Protein AF-A0A2V7U1Y0-F1 (afdb_monomer)

Sequence (281 aa):
YPVVGADKARRLLALAERLRRLAVGVDSVEGASTLASAFRAAGRTLDVVLKIDVGLHRVGVLPERAAEIARRLADLPGLRLRGIFTHAGQGYGEETPDGVAKVARHEGRTMTAVADELRRAGLAVEEVSVGSTPTAREAMAQPGVTECRPGNYVYHDGSQVALGTCTAADCALTVLATVVSVPAADRAVVDAGSKTLSSDPLRPRAEGFGQMPGRRSRIQRLSEEHGVVVVEAGESFRVGERVRIIPNHACVVSNLHDRVIGVRGDSVETELVVAARGRVL

Nearest PDB structures (foldseek):
  7dib-assembly1_B  TM=8.893E-01  e=6.705E-23  Candidatus Filomicrobium marinum
  3wqc-assembly1_A  TM=9.104E-01  e=2.450E-22  Delftia sp. HT23
  3wqg-assembly1_A  TM=9.113E-01  e=1.219E-21  Delftia sp. HT23
  4pb3-assembly1_B  TM=9.131E-01  e=1.660E-21  Delftia sp. HT23
  7dib-assembly1_A  TM=9.047E-01  e=2.259E-21  Candidatus Filomicrobium marinum

pLDDT: mean 96.33, std 3.1, range [66.25, 98.88]

Structure (mmCIF, N/CA/C/O backbone):
data_AF-A0A2V7U1Y0-F1
#
_entry.id   AF-A0A2V7U1Y0-F1
#
loop_
_atom_site.group_PDB
_atom_site.id
_atom_site.type_symbol
_atom_site.label_atom_id
_atom_site.label_alt_id
_atom_site.label_comp_id
_atom_site.label_asym_id
_atom_site.label_entity_id
_atom_site.label_seq_id
_atom_site.pdbx_PDB_ins_code
_atom_site.Cartn_x
_atom_site.Cartn_y
_atom_site.Cartn_z
_atom_site.occupancy
_atom_site.B_iso_or_equiv
_atom_site.auth_seq_id
_atom_site.auth_comp_id
_atom_site.auth_asym_id
_atom_site.auth_atom_id
_atom_site.pdbx_PDB_model_num
ATOM 1 N N . TYR A 1 1 ? -9.641 0.616 6.784 1.00 86.12 1 TYR A N 1
ATOM 2 C CA . TYR A 1 1 ? -10.402 1.466 5.848 1.00 86.12 1 TYR A CA 1
ATOM 3 C C . TYR A 1 1 ? -11.760 1.740 6.484 1.00 86.12 1 TYR A C 1
ATOM 5 O O . TYR A 1 1 ? -12.313 0.761 6.979 1.00 86.12 1 TYR A O 1
ATOM 13 N N . PRO A 1 2 ? -12.252 2.993 6.542 1.00 89.88 2 PRO A N 1
ATOM 14 C CA . PRO A 1 2 ? -13.589 3.311 7.052 1.00 89.88 2 PRO A CA 1
ATOM 15 C C . PRO A 1 2 ? -14.680 2.721 6.162 1.00 89.88 2 PRO A C 1
ATOM 17 O O . PRO A 1 2 ? -14.778 3.063 4.987 1.00 89.88 2 PRO A O 1
ATOM 20 N N . VAL A 1 3 ? -15.487 1.808 6.702 1.00 91.81 3 VAL A N 1
ATOM 21 C CA . VAL A 1 3 ? -16.605 1.209 5.961 1.00 91.81 3 VAL A CA 1
ATOM 22 C C . VAL A 1 3 ? -17.890 1.950 6.307 1.00 91.81 3 VAL A C 1
ATOM 24 O O . VAL A 1 3 ? -18.314 1.946 7.457 1.00 91.81 3 VAL A O 1
ATOM 27 N N . VAL A 1 4 ? -18.511 2.560 5.298 1.00 91.00 4 VAL A N 1
ATOM 28 C CA . VAL A 1 4 ? -19.737 3.357 5.434 1.00 91.00 4 VAL A CA 1
ATOM 29 C C . VAL A 1 4 ? -20.789 2.831 4.458 1.00 91.00 4 VAL A C 1
ATOM 31 O O . VAL A 1 4 ? -20.456 2.491 3.322 1.00 91.00 4 VAL A O 1
ATOM 34 N N . GLY A 1 5 ? -22.047 2.762 4.902 1.00 90.50 5 GLY A N 1
ATOM 35 C CA . GLY A 1 5 ? -23.188 2.315 4.094 1.00 90.50 5 GLY A CA 1
ATOM 36 C C . GLY A 1 5 ? -23.808 0.999 4.572 1.00 90.50 5 GLY A C 1
ATOM 37 O O . GLY A 1 5 ? -23.116 0.073 5.005 1.00 90.50 5 GLY A O 1
ATOM 38 N N . ALA A 1 6 ? -25.140 0.916 4.512 1.00 90.88 6 ALA A N 1
ATOM 39 C CA . ALA A 1 6 ? -25.911 -0.227 5.009 1.00 90.88 6 ALA A CA 1
ATOM 40 C C . ALA A 1 6 ? -25.693 -1.505 4.178 1.00 90.88 6 ALA A C 1
ATOM 42 O O . ALA A 1 6 ? -25.692 -2.619 4.698 1.00 90.88 6 ALA A O 1
ATOM 43 N N . ASP A 1 7 ? -25.480 -1.357 2.875 1.00 93.25 7 ASP A N 1
ATOM 44 C CA . ASP A 1 7 ? -25.082 -2.415 1.951 1.00 93.25 7 ASP A CA 1
ATOM 45 C C . ASP A 1 7 ? -23.725 -3.027 2.334 1.00 93.25 7 ASP A C 1
ATOM 47 O O . ASP A 1 7 ? -23.612 -4.253 2.443 1.00 93.25 7 ASP A O 1
ATOM 51 N N . LYS A 1 8 ? -22.721 -2.194 2.636 1.00 94.25 8 LYS A N 1
ATOM 52 C CA . LYS A 1 8 ? -21.408 -2.669 3.097 1.00 94.25 8 LYS A CA 1
ATOM 53 C C . LYS A 1 8 ? -21.489 -3.286 4.495 1.00 94.25 8 LYS A C 1
ATOM 55 O O . LYS A 1 8 ? -20.860 -4.315 4.733 1.00 94.25 8 LYS A O 1
ATOM 60 N N . ALA A 1 9 ? -22.316 -2.734 5.386 1.00 94.00 9 ALA A N 1
ATOM 61 C CA . ALA A 1 9 ? -22.568 -3.302 6.711 1.00 94.00 9 ALA A CA 1
ATOM 62 C C . ALA A 1 9 ? -23.169 -4.719 6.633 1.00 94.00 9 ALA A C 1
ATOM 64 O O . ALA A 1 9 ? -22.675 -5.627 7.299 1.00 94.00 9 ALA A O 1
ATOM 65 N N . ARG A 1 10 ? -24.165 -4.948 5.759 1.00 93.81 10 ARG A N 1
ATOM 66 C CA . ARG A 1 10 ? -24.731 -6.291 5.519 1.00 93.81 10 ARG A CA 1
ATOM 67 C C . ARG A 1 10 ? -23.684 -7.275 4.998 1.00 93.81 10 ARG A C 1
ATOM 69 O O . ARG A 1 10 ? -23.631 -8.413 5.455 1.00 93.81 10 ARG A O 1
ATOM 76 N N . ARG A 1 11 ? -22.824 -6.838 4.072 1.00 95.00 11 ARG A N 1
ATOM 77 C CA . ARG A 1 11 ? -21.722 -7.669 3.555 1.00 95.00 11 ARG A CA 1
ATOM 78 C C . ARG A 1 11 ? -20.703 -8.013 4.643 1.00 95.00 11 ARG A C 1
ATOM 80 O O . ARG A 1 11 ? -20.261 -9.157 4.707 1.00 95.00 11 ARG A O 1
ATOM 87 N N . LEU A 1 12 ? -20.347 -7.054 5.501 1.00 95.25 12 LEU A N 1
ATOM 88 C CA . LEU A 1 12 ? -19.457 -7.294 6.640 1.00 95.25 12 LEU A CA 1
ATOM 89 C C . LEU A 1 12 ? -20.069 -8.258 7.654 1.00 95.25 12 LEU A C 1
ATOM 91 O O . LEU A 1 12 ? -19.349 -9.107 8.167 1.00 95.25 12 LEU A O 1
ATOM 95 N N . LEU A 1 13 ? -21.373 -8.163 7.921 1.00 95.25 13 LEU A N 1
ATOM 96 C CA . LEU A 1 13 ? -22.061 -9.085 8.821 1.00 95.25 13 LEU A CA 1
ATOM 97 C C . LEU A 1 13 ? -22.000 -10.527 8.293 1.00 95.25 13 LEU A C 1
ATOM 99 O O . LEU A 1 13 ? -21.550 -11.417 9.014 1.00 95.25 13 LEU A O 1
ATOM 103 N N . ALA A 1 14 ? -22.338 -10.731 7.015 1.00 95.75 14 ALA A N 1
ATOM 104 C CA . ALA A 1 14 ? -22.237 -12.037 6.359 1.00 95.75 14 ALA A CA 1
ATOM 105 C C . ALA A 1 14 ? -20.793 -12.575 6.343 1.00 95.75 14 ALA A C 1
ATOM 107 O O . ALA A 1 14 ? -20.555 -13.773 6.490 1.00 95.75 14 ALA A O 1
ATOM 108 N N . LEU A 1 15 ? -19.794 -11.695 6.195 1.00 95.81 15 LEU A N 1
ATOM 109 C CA . LEU A 1 15 ? -18.389 -12.086 6.307 1.00 95.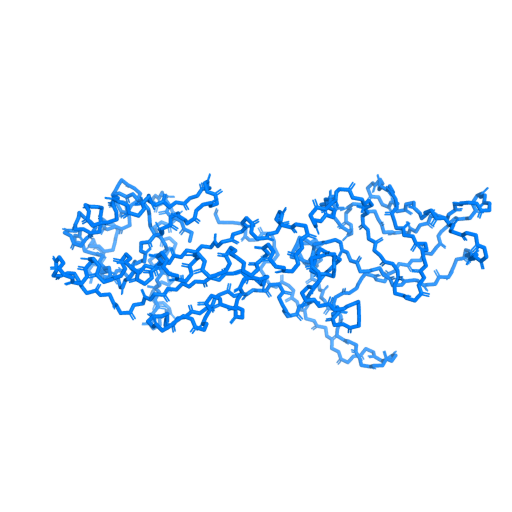81 15 LEU A CA 1
ATOM 110 C C . LEU A 1 15 ? -18.028 -12.482 7.746 1.00 95.81 15 LEU A C 1
ATOM 112 O O . LEU A 1 15 ? -17.366 -13.494 7.958 1.00 95.81 15 LEU A O 1
ATOM 116 N N . ALA A 1 16 ? -18.486 -11.721 8.739 1.00 95.50 16 ALA A N 1
ATOM 117 C CA . ALA A 1 16 ? -18.212 -11.979 10.146 1.00 95.50 16 ALA A CA 1
ATOM 118 C C . ALA A 1 16 ? -18.785 -13.321 10.624 1.00 95.50 16 ALA A C 1
ATOM 120 O O . ALA A 1 16 ? -18.308 -13.869 11.610 1.00 95.50 16 ALA A O 1
ATOM 121 N N . GLU A 1 17 ? -19.845 -13.846 10.004 1.00 93.44 17 GLU A N 1
ATOM 122 C CA . GLU A 1 17 ? -20.403 -15.180 10.318 1.00 93.44 17 GLU A CA 1
ATOM 123 C C . GLU A 1 17 ? -19.451 -16.317 9.936 1.00 93.44 17 GLU A C 1
ATOM 125 O O . GLU A 1 17 ? -19.490 -17.395 10.520 1.00 93.44 17 GLU A O 1
ATOM 130 N N . ARG A 1 18 ? -18.561 -16.060 8.975 1.00 95.81 18 ARG A N 1
ATOM 131 C CA . ARG A 1 18 ? -17.628 -17.042 8.414 1.00 95.81 18 ARG A CA 1
ATOM 132 C C . ARG A 1 18 ? -16.220 -16.926 8.987 1.00 95.81 18 ARG A C 1
ATOM 134 O O . ARG A 1 18 ? -15.358 -17.733 8.649 1.00 95.81 18 ARG A O 1
ATOM 141 N N . LEU A 1 19 ? -15.964 -15.905 9.802 1.00 96.06 19 LEU A N 1
ATOM 142 C CA . LEU A 1 19 ? -14.648 -15.603 10.348 1.00 96.06 19 LEU A CA 1
ATOM 143 C C . LEU A 1 19 ? -14.667 -15.698 11.869 1.00 96.06 19 LEU A C 1
ATOM 145 O O . LEU A 1 19 ? -15.572 -15.199 12.529 1.00 96.06 19 LEU A O 1
ATOM 149 N N . ARG A 1 20 ? -13.594 -16.257 12.438 1.00 92.38 20 ARG A N 1
ATOM 150 C CA . ARG A 1 20 ? -13.379 -16.258 13.893 1.00 92.38 20 ARG A CA 1
ATOM 151 C C . ARG A 1 20 ? -13.250 -14.840 14.456 1.00 92.38 20 ARG A C 1
ATOM 153 O O . ARG A 1 20 ? -13.626 -14.589 15.595 1.00 92.38 20 ARG A O 1
ATOM 160 N N . ARG A 1 21 ? -12.678 -13.926 13.669 1.00 92.00 21 ARG A N 1
ATOM 161 C CA . ARG A 1 21 ? -12.484 -12.520 14.022 1.00 92.00 21 ARG A CA 1
ATOM 162 C C . ARG A 1 21 ? -12.544 -11.657 12.766 1.00 92.00 21 ARG A C 1
ATOM 164 O O . ARG A 1 21 ? -11.930 -12.001 11.760 1.00 92.00 21 ARG A O 1
ATOM 171 N N . LEU A 1 22 ? -13.238 -10.527 12.860 1.00 95.44 22 LEU A N 1
ATOM 172 C CA . LEU A 1 22 ? -13.260 -9.471 11.853 1.00 95.44 22 LEU A CA 1
ATOM 173 C C . LEU A 1 22 ? -13.115 -8.125 12.562 1.00 95.44 22 LEU A C 1
ATOM 175 O O . LEU A 1 22 ? -13.873 -7.856 13.491 1.00 95.44 22 LEU A O 1
ATOM 179 N N . ALA A 1 23 ? -12.170 -7.305 12.105 1.00 95.81 23 ALA A N 1
ATOM 180 C CA . ALA A 1 23 ? -12.001 -5.933 12.561 1.00 95.81 23 ALA A CA 1
ATOM 181 C C . ALA A 1 23 ? -12.007 -4.964 11.374 1.00 95.81 23 ALA A C 1
ATOM 183 O O . ALA A 1 23 ? -11.506 -5.297 10.296 1.00 95.81 23 ALA A O 1
ATOM 184 N N . VAL A 1 24 ? -12.558 -3.765 11.565 1.00 96.81 24 VAL A N 1
ATOM 185 C CA . VAL A 1 24 ? -12.567 -2.711 10.539 1.00 96.81 24 VAL A CA 1
ATOM 186 C C . VAL A 1 24 ? -12.052 -1.389 11.087 1.00 96.81 24 VAL A C 1
ATOM 188 O O . VAL A 1 24 ? -12.132 -1.106 12.279 1.00 96.81 24 VAL A O 1
ATOM 191 N N . GLY A 1 25 ? -11.510 -0.564 10.194 1.00 96.81 25 GLY A N 1
ATOM 192 C CA . GLY A 1 25 ? -11.090 0.780 10.569 1.00 96.81 25 GLY A CA 1
ATOM 193 C C . GLY A 1 25 ? -12.287 1.717 10.669 1.00 96.81 25 GLY A C 1
ATOM 194 O O . GLY A 1 25 ? -13.189 1.619 9.844 1.00 96.81 25 GLY A O 1
ATOM 195 N N . VAL A 1 26 ? -12.261 2.648 11.615 1.00 97.38 26 VAL A N 1
ATOM 196 C CA . VAL A 1 26 ? -13.2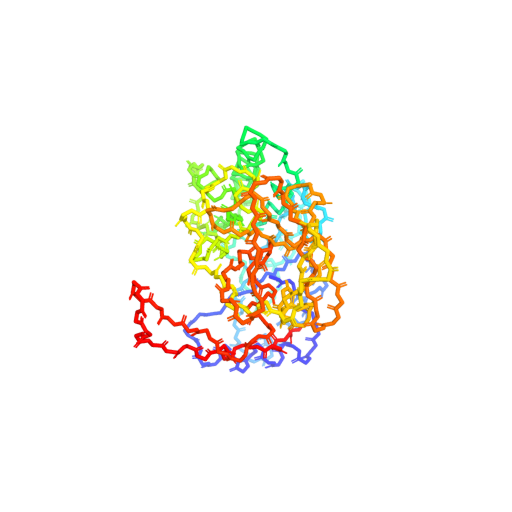37 3.742 11.744 1.00 97.38 26 VAL A CA 1
ATOM 197 C C . VAL A 1 26 ? -12.509 5.044 12.063 1.00 97.38 26 VAL A C 1
ATOM 199 O O . VAL A 1 26 ? -11.426 5.012 12.635 1.00 97.38 26 VAL A O 1
ATOM 202 N N . ASP A 1 27 ? -13.076 6.183 11.691 1.00 96.56 27 ASP A N 1
ATOM 203 C CA 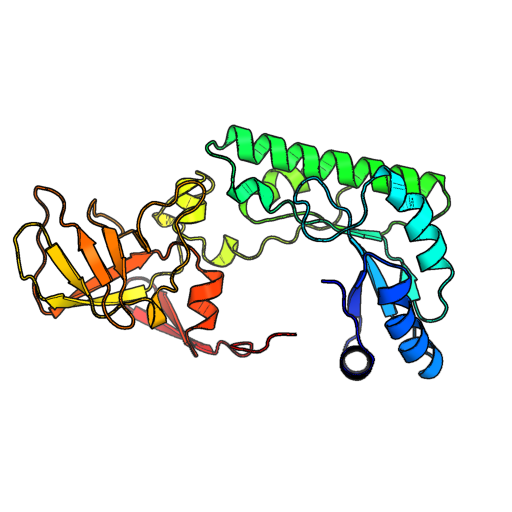. ASP A 1 27 ? -12.524 7.518 11.978 1.00 96.56 27 ASP A CA 1
ATOM 204 C C . ASP A 1 27 ? -13.598 8.554 12.351 1.00 96.56 27 ASP A C 1
ATOM 206 O O . ASP A 1 27 ? -13.288 9.712 12.604 1.00 96.56 27 ASP A O 1
ATOM 210 N N . SER A 1 28 ? -14.864 8.143 12.403 1.00 96.31 28 SER A N 1
ATOM 211 C CA . SER A 1 28 ? -16.005 8.998 12.717 1.00 96.31 28 SER A CA 1
ATOM 212 C C . SER A 1 28 ? -17.096 8.192 13.413 1.00 96.31 28 SER A C 1
ATOM 214 O O . SER A 1 28 ? -17.250 6.986 13.186 1.00 96.31 28 SER A O 1
ATOM 216 N N . VAL A 1 29 ? -17.873 8.865 14.258 1.00 96.00 29 VAL A N 1
ATOM 217 C CA . VAL A 1 29 ? -19.010 8.252 14.961 1.00 96.00 29 VAL A CA 1
ATOM 218 C C . VAL A 1 29 ? -20.140 7.985 13.977 1.00 96.00 29 VAL A C 1
ATOM 220 O O . VAL A 1 29 ? -20.792 6.947 14.038 1.00 96.00 29 VAL A O 1
ATOM 223 N N . GLU A 1 30 ? -20.330 8.887 13.023 1.00 94.19 30 GLU A N 1
ATOM 224 C CA . GLU A 1 30 ? -21.335 8.830 11.971 1.00 94.19 30 GLU A CA 1
ATOM 225 C C . GLU A 1 30 ? -21.104 7.606 11.070 1.00 94.19 30 GLU A C 1
ATOM 227 O O . GLU A 1 30 ? -22.016 6.801 10.863 1.00 94.19 30 GLU A O 1
ATOM 232 N N . GLY A 1 31 ? -19.863 7.399 10.609 1.00 92.44 31 GLY A N 1
ATOM 233 C CA . GLY A 1 31 ? -19.493 6.221 9.824 1.00 92.44 31 GLY A CA 1
ATOM 234 C C . GLY A 1 31 ? -19.646 4.919 10.616 1.00 92.44 31 GLY A C 1
ATOM 235 O O . GLY A 1 31 ? -20.214 3.944 10.119 1.00 92.44 31 GLY A O 1
ATOM 236 N N . ALA A 1 32 ? -19.214 4.919 11.880 1.00 96.25 32 ALA A N 1
ATOM 237 C CA . ALA A 1 32 ? -19.308 3.754 12.756 1.00 96.25 32 ALA A CA 1
ATOM 238 C C . ALA A 1 32 ? -20.757 3.399 13.146 1.00 96.25 32 ALA A C 1
ATOM 240 O O . ALA A 1 32 ? -21.070 2.221 13.309 1.00 96.25 32 ALA A O 1
ATOM 241 N N . SER A 1 33 ? -21.662 4.378 13.242 1.00 94.62 33 SER A N 1
ATOM 242 C CA . SER A 1 33 ? -23.049 4.176 13.700 1.00 94.62 33 SER A CA 1
ATOM 243 C C . SER A 1 33 ? -23.850 3.229 12.803 1.00 94.62 33 SER A C 1
ATOM 245 O O . SER A 1 33 ? -24.668 2.444 13.293 1.00 94.62 33 SER A O 1
ATOM 247 N N . THR A 1 34 ? -23.587 3.250 11.491 1.00 91.75 34 THR A N 1
ATOM 248 C CA . THR A 1 34 ? -24.231 2.326 10.540 1.00 91.75 34 THR A CA 1
ATOM 249 C C . THR A 1 34 ? -23.805 0.879 10.800 1.00 91.75 34 THR A C 1
ATOM 251 O O . THR A 1 34 ? -24.633 -0.033 10.775 1.00 91.75 34 THR A O 1
ATOM 254 N N . LEU A 1 35 ? -22.521 0.665 11.103 1.00 96.06 35 LEU A N 1
ATOM 255 C CA . LEU A 1 35 ? -21.991 -0.649 11.465 1.00 96.06 35 LEU A CA 1
ATOM 256 C C . LEU A 1 35 ? -22.531 -1.096 12.828 1.00 96.06 35 LEU A C 1
ATOM 258 O O . LEU A 1 35 ? -23.003 -2.224 12.954 1.00 96.06 35 LEU A O 1
ATOM 262 N N . ALA A 1 36 ? -22.526 -0.194 13.813 1.00 96.81 36 ALA A N 1
ATOM 263 C CA . ALA A 1 36 ? -23.024 -0.440 15.163 1.00 96.81 36 ALA A CA 1
ATOM 264 C C . ALA A 1 36 ? -24.470 -0.944 15.139 1.00 96.81 36 ALA A C 1
ATOM 266 O O . ALA A 1 36 ? -24.783 -1.991 15.700 1.00 96.81 36 ALA A O 1
ATOM 267 N N . SER A 1 37 ? -25.337 -0.249 14.400 1.00 94.94 37 SER A N 1
ATOM 268 C CA . SER A 1 37 ? -26.751 -0.601 14.283 1.00 94.94 37 SER A CA 1
ATOM 269 C C . SER A 1 37 ? -26.958 -1.971 13.634 1.00 94.94 37 SER A C 1
ATOM 271 O O . SER A 1 37 ? -27.742 -2.770 14.145 1.00 94.94 37 SER A O 1
ATOM 273 N N . ALA A 1 38 ? -26.228 -2.280 12.557 1.00 95.06 38 ALA A N 1
ATOM 274 C CA . ALA A 1 38 ? -26.327 -3.571 11.878 1.00 95.06 38 ALA A CA 1
ATOM 275 C C . ALA A 1 38 ? -25.862 -4.739 12.765 1.00 95.06 38 ALA A C 1
ATOM 277 O O . ALA A 1 38 ? -26.547 -5.756 12.859 1.00 95.06 38 ALA A O 1
ATOM 278 N N . PHE A 1 39 ? -24.723 -4.590 13.447 1.00 96.62 39 PHE A N 1
ATOM 279 C CA . PHE A 1 39 ? -24.183 -5.639 14.314 1.00 96.62 39 PHE A CA 1
ATOM 280 C C . PHE A 1 39 ? -25.005 -5.808 15.594 1.00 96.62 39 PHE A C 1
ATOM 282 O O . PHE A 1 39 ? -25.321 -6.939 15.962 1.00 96.62 39 PHE A O 1
ATOM 289 N N . ARG A 1 40 ? -25.465 -4.706 16.202 1.00 96.94 40 ARG A N 1
ATOM 290 C CA . ARG A 1 40 ? -26.397 -4.740 17.336 1.00 96.94 40 ARG A CA 1
ATOM 291 C C . ARG A 1 40 ? -27.691 -5.468 16.980 1.00 96.94 40 ARG A C 1
ATOM 293 O O . ARG A 1 40 ? -28.120 -6.325 17.746 1.00 96.94 40 ARG A O 1
ATOM 300 N N . ALA A 1 41 ? -28.306 -5.145 15.840 1.00 95.88 41 ALA A N 1
ATOM 301 C CA . ALA A 1 41 ? -29.545 -5.790 15.397 1.00 95.88 41 ALA A CA 1
ATOM 302 C C . ALA A 1 41 ? -29.371 -7.302 15.179 1.00 95.88 41 ALA A C 1
ATOM 304 O O . ALA A 1 41 ? -30.297 -8.068 15.421 1.00 95.88 41 ALA A O 1
ATOM 305 N N . ALA A 1 42 ? -28.173 -7.733 14.780 1.00 95.56 42 ALA A N 1
ATOM 306 C CA . ALA A 1 42 ? -27.824 -9.141 14.627 1.00 95.56 42 ALA A CA 1
ATOM 307 C C . ALA A 1 42 ? -27.408 -9.833 15.942 1.00 95.56 42 ALA A C 1
ATOM 309 O O . ALA A 1 42 ? -27.054 -11.009 15.916 1.00 95.56 42 ALA A O 1
ATOM 310 N N . GLY A 1 43 ? -27.395 -9.126 17.081 1.00 95.69 43 GLY A N 1
ATOM 311 C CA . GLY A 1 43 ? -26.918 -9.667 18.357 1.00 95.69 43 GLY A CA 1
ATOM 312 C C . GLY A 1 43 ? -25.419 -9.984 18.366 1.00 95.69 43 GLY A C 1
ATOM 313 O O . GLY A 1 43 ? -24.982 -10.891 19.072 1.00 95.69 43 GLY A O 1
ATOM 314 N N . ARG A 1 44 ? -24.623 -9.276 17.555 1.00 94.88 44 ARG A N 1
ATOM 315 C CA . ARG A 1 44 ? -23.175 -9.483 17.415 1.00 94.88 44 ARG A CA 1
ATOM 316 C C . ARG A 1 44 ? -22.399 -8.210 17.725 1.00 94.88 44 ARG A C 1
ATOM 318 O O . ARG A 1 44 ? -22.937 -7.106 17.706 1.00 94.88 44 ARG A O 1
ATOM 325 N N . THR A 1 45 ? -21.101 -8.382 17.948 1.00 96.12 45 THR A N 1
ATOM 326 C CA . THR A 1 45 ? -20.166 -7.282 18.185 1.00 96.12 45 THR A CA 1
ATOM 327 C C . THR A 1 45 ? -19.100 -7.270 17.099 1.00 96.12 45 THR A C 1
ATOM 329 O O . THR A 1 45 ? -18.468 -8.296 16.844 1.00 96.12 45 THR A O 1
ATOM 332 N N . LEU A 1 46 ? -18.899 -6.116 16.464 1.00 97.19 46 LEU A N 1
ATOM 333 C CA . LEU A 1 46 ? -17.819 -5.889 15.506 1.00 97.19 46 LEU A CA 1
ATOM 334 C C . LEU A 1 46 ? -16.613 -5.265 16.206 1.00 97.19 46 LEU A C 1
ATOM 336 O O . LEU A 1 46 ? -16.744 -4.237 16.870 1.00 97.19 46 LEU A O 1
ATOM 340 N N . ASP A 1 47 ? -15.428 -5.841 16.008 1.00 97.69 47 ASP A N 1
ATOM 341 C CA . ASP A 1 47 ? -14.196 -5.172 16.415 1.00 97.69 47 ASP A CA 1
ATOM 342 C C . ASP A 1 47 ? -13.938 -3.967 15.503 1.00 97.69 47 ASP A C 1
ATOM 344 O O . ASP A 1 47 ? -13.974 -4.068 14.273 1.00 97.69 47 ASP A O 1
ATOM 348 N N . VAL A 1 48 ? -13.635 -2.822 16.101 1.00 97.88 48 VAL A N 1
ATOM 349 C CA . VAL A 1 48 ? -13.243 -1.617 15.371 1.00 97.88 48 VAL A CA 1
ATOM 350 C C . VAL A 1 48 ? -11.906 -1.100 15.871 1.00 97.88 48 VAL A C 1
ATOM 352 O O . VAL A 1 48 ? -11.551 -1.256 17.040 1.00 97.88 48 VAL A O 1
ATOM 355 N N . VAL A 1 49 ? -11.159 -0.480 14.965 1.00 98.19 49 VAL A N 1
ATOM 356 C CA . VAL A 1 49 ? -9.857 0.122 15.251 1.00 98.19 49 VAL A CA 1
ATOM 357 C C . VAL A 1 49 ? -9.904 1.574 14.786 1.00 98.19 49 VAL A C 1
ATOM 359 O O . VAL A 1 49 ? -10.247 1.843 13.632 1.00 98.19 49 VAL A O 1
ATOM 362 N N . LEU A 1 50 ? -9.602 2.518 15.676 1.00 98.50 50 LEU A N 1
ATOM 363 C CA . LEU A 1 50 ? -9.675 3.946 15.371 1.00 98.50 50 LEU A CA 1
ATOM 364 C C . LEU A 1 50 ? -8.475 4.369 14.515 1.00 98.50 50 LEU A C 1
ATOM 366 O O . LEU A 1 50 ? -7.319 4.163 14.881 1.00 98.50 50 LEU A O 1
ATOM 370 N N . LYS A 1 51 ? -8.744 4.955 13.351 1.00 98.50 51 LYS A N 1
ATOM 371 C CA . LYS A 1 51 ? -7.723 5.477 12.446 1.00 98.50 51 LYS A CA 1
ATOM 372 C C . LYS A 1 51 ? -7.195 6.804 12.986 1.00 98.50 51 LYS A C 1
ATOM 374 O O . LYS A 1 51 ? -7.972 7.745 13.100 1.00 98.50 51 LYS A O 1
ATOM 379 N N . ILE A 1 52 ? -5.889 6.907 13.202 1.00 98.69 52 ILE A N 1
ATOM 380 C CA . ILE A 1 52 ? -5.209 8.164 13.544 1.00 98.69 52 ILE A CA 1
ATOM 381 C C . ILE A 1 52 ? -4.502 8.712 12.304 1.00 98.69 52 ILE A C 1
ATOM 383 O O . ILE A 1 52 ? -3.827 7.958 11.592 1.00 98.69 52 ILE A O 1
ATOM 387 N N . ASP A 1 53 ? -4.649 10.005 12.036 1.00 98.50 53 ASP A N 1
ATOM 388 C CA . ASP A 1 53 ? -3.829 10.721 11.062 1.00 98.50 53 ASP A CA 1
ATOM 389 C C . ASP A 1 53 ? -2.513 11.161 11.715 1.00 98.50 53 ASP A C 1
ATOM 391 O O . ASP A 1 53 ? -2.506 11.898 12.696 1.00 98.50 53 ASP A O 1
ATOM 395 N N . VAL A 1 54 ? -1.395 10.690 11.167 1.00 98.06 54 VAL A N 1
ATOM 396 C CA . VAL A 1 54 ? -0.032 11.004 11.634 1.00 98.06 54 VAL A CA 1
ATOM 397 C C . VAL A 1 54 ? 0.726 11.876 10.626 1.00 98.06 54 VAL A C 1
ATOM 399 O O . VAL A 1 54 ? 1.951 11.824 10.552 1.00 98.06 54 VAL A O 1
ATOM 402 N N . GLY A 1 55 ? -0.007 12.619 9.791 1.00 96.75 55 GLY A N 1
ATOM 403 C CA . GLY A 1 55 ? 0.546 13.554 8.807 1.00 96.75 55 GLY A CA 1
ATOM 404 C C . GLY A 1 55 ? 0.336 13.156 7.345 1.00 96.75 55 GLY A C 1
ATOM 405 O O . GLY A 1 55 ? 0.897 13.796 6.463 1.00 96.75 55 GLY A O 1
ATOM 406 N N . LEU A 1 56 ? -0.448 12.107 7.058 1.00 96.62 56 LEU A N 1
ATOM 407 C CA . LEU A 1 56 ? -0.816 11.787 5.671 1.00 96.62 56 LEU A CA 1
ATOM 408 C C . LEU A 1 56 ? -1.966 12.678 5.185 1.00 96.62 56 LEU A C 1
ATOM 410 O O . LEU A 1 56 ? -2.113 12.870 3.980 1.00 96.62 56 LEU A O 1
ATOM 414 N N . HIS A 1 57 ? -2.815 13.166 6.096 1.00 96.44 57 HIS A N 1
ATOM 415 C CA . HIS A 1 57 ? -3.939 14.051 5.774 1.00 96.44 57 HIS A CA 1
ATOM 416 C C . HIS A 1 57 ? -4.911 13.459 4.742 1.00 96.44 57 HIS A C 1
ATOM 418 O O . HIS A 1 57 ? -5.461 14.157 3.893 1.00 96.44 57 HIS A O 1
ATOM 424 N N . ARG A 1 58 ? -5.123 12.136 4.814 1.00 94.19 58 ARG A N 1
ATOM 425 C CA . ARG A 1 58 ? -6.032 11.393 3.922 1.00 94.19 58 ARG A CA 1
ATOM 426 C C . ARG A 1 58 ? -7.296 10.914 4.630 1.00 94.19 58 ARG A C 1
ATOM 428 O O . ARG A 1 58 ? -8.396 11.172 4.168 1.00 94.19 58 ARG A O 1
ATOM 435 N N . VAL A 1 59 ? -7.121 10.135 5.696 1.00 94.56 59 VAL A N 1
ATOM 436 C CA . VAL A 1 59 ? -8.187 9.518 6.503 1.00 94.56 59 VAL A CA 1
ATOM 437 C C . VAL A 1 59 ? -7.639 9.321 7.911 1.00 94.56 59 VAL A C 1
ATOM 439 O O . VAL A 1 59 ? -6.507 8.841 8.049 1.00 94.56 59 VAL A O 1
ATOM 442 N N . GLY A 1 60 ? -8.465 9.577 8.922 1.00 97.31 60 GLY A N 1
ATOM 443 C CA . GLY A 1 60 ? -8.120 9.413 10.330 1.00 97.31 60 GLY A CA 1
ATOM 444 C C . GLY A 1 60 ? -8.420 10.655 11.151 1.00 97.31 60 GLY A C 1
ATOM 445 O O . GLY A 1 60 ? -8.487 11.761 10.625 1.00 97.31 60 GLY A O 1
ATOM 446 N N . VAL A 1 61 ? -8.595 10.455 12.453 1.00 98.19 61 VAL A N 1
ATOM 447 C CA . VAL A 1 61 ? -8.735 11.556 13.404 1.00 98.19 61 VAL A CA 1
ATOM 448 C C . VAL A 1 61 ? -7.368 12.129 13.739 1.00 98.19 61 VAL A C 1
ATOM 450 O O . VAL A 1 61 ? -6.379 11.394 13.806 1.00 98.19 61 VAL A O 1
ATOM 453 N N . LEU A 1 62 ? -7.321 13.435 13.985 1.00 98.38 62 LEU A N 1
ATOM 454 C CA . LEU A 1 62 ? -6.124 14.069 14.520 1.00 98.38 62 LEU A CA 1
ATOM 455 C C . LEU A 1 62 ? -5.823 13.528 15.932 1.00 98.38 62 LEU A C 1
ATOM 457 O O . LEU A 1 62 ? -6.776 13.239 16.672 1.00 98.38 62 LEU A O 1
ATOM 461 N N . PRO A 1 63 ? -4.541 13.387 16.319 1.00 98.38 63 PRO A N 1
ATOM 462 C CA . PRO A 1 63 ? -4.141 12.848 17.619 1.00 98.38 63 PRO A CA 1
ATOM 463 C C . PRO A 1 63 ? -4.860 13.502 18.806 1.00 98.38 63 PRO A C 1
ATOM 465 O O . PRO A 1 63 ? -5.401 12.800 19.655 1.00 98.38 63 PRO A O 1
ATOM 468 N N . GLU A 1 64 ? -4.976 14.829 18.811 1.00 97.69 64 GLU A N 1
ATOM 469 C CA . GLU A 1 64 ? -5.612 15.619 19.872 1.00 97.69 64 GLU A CA 1
ATOM 470 C C . GLU A 1 64 ? -7.126 15.389 20.005 1.00 97.69 64 GLU A C 1
ATOM 472 O O . GLU A 1 64 ? -7.725 15.705 21.032 1.00 97.69 64 GLU A O 1
ATOM 477 N N . ARG A 1 65 ? -7.767 14.819 18.977 1.00 97.88 65 ARG A N 1
ATOM 478 C CA . ARG A 1 65 ? -9.192 14.455 18.998 1.00 97.88 65 ARG A CA 1
ATOM 479 C C . ARG A 1 65 ? -9.424 12.975 19.275 1.00 97.88 65 ARG A C 1
ATOM 481 O O . ARG A 1 65 ? -10.574 12.559 19.444 1.00 97.88 65 ARG A O 1
ATOM 488 N N . ALA A 1 66 ? -8.366 12.167 19.332 1.00 98.19 66 ALA A N 1
ATOM 489 C CA . ALA A 1 66 ? -8.478 10.719 19.425 1.00 98.19 66 ALA A CA 1
ATOM 490 C C . ALA A 1 66 ? -9.252 10.278 20.672 1.00 98.19 66 ALA A C 1
ATOM 492 O O . ALA A 1 66 ? -10.156 9.455 20.556 1.00 98.19 66 ALA A O 1
ATOM 493 N N . ALA A 1 67 ? -8.974 10.861 21.843 1.00 98.00 67 ALA A N 1
ATOM 494 C CA . ALA A 1 67 ? -9.647 10.501 23.093 1.00 98.00 67 ALA A CA 1
ATOM 495 C C . ALA A 1 67 ? -11.136 10.883 23.132 1.00 98.00 67 ALA A C 1
ATOM 497 O O . ALA A 1 67 ? -11.949 10.171 23.723 1.00 98.00 67 ALA A O 1
ATOM 498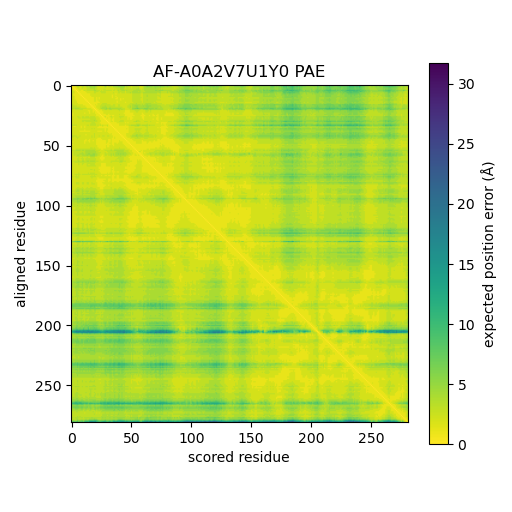 N N . GLU A 1 68 ? -11.524 11.998 22.508 1.00 97.50 68 GLU A N 1
ATOM 499 C CA . GLU A 1 68 ? -12.933 12.386 22.354 1.00 97.50 68 GLU A CA 1
ATOM 500 C C . GLU A 1 68 ? -13.686 11.362 21.495 1.00 97.50 68 GLU A C 1
ATOM 502 O O . GLU A 1 68 ? -14.705 10.813 21.919 1.00 97.50 68 GLU A O 1
ATOM 507 N N . ILE A 1 69 ? -13.158 11.066 20.306 1.00 98.06 69 ILE A N 1
ATOM 508 C CA . ILE A 1 69 ? -13.817 10.177 19.348 1.00 98.06 69 ILE A CA 1
ATOM 509 C C . ILE A 1 69 ? -13.805 8.725 19.832 1.00 98.06 69 ILE A C 1
ATOM 511 O O . ILE A 1 69 ? -14.819 8.041 19.721 1.00 98.06 69 ILE A O 1
ATOM 515 N N . ALA A 1 70 ? -12.707 8.258 20.425 1.00 98.38 70 ALA A N 1
ATOM 516 C CA . ALA A 1 70 ? -12.598 6.904 20.956 1.00 98.38 70 ALA A CA 1
ATOM 517 C C . ALA A 1 70 ? -13.639 6.614 22.048 1.00 98.38 70 ALA A C 1
ATOM 519 O O . ALA A 1 70 ? -14.241 5.543 22.026 1.00 98.38 70 ALA A O 1
ATOM 520 N N . ARG A 1 71 ? -13.911 7.573 22.949 1.00 98.06 71 ARG A N 1
ATOM 521 C CA . ARG A 1 71 ? -14.983 7.442 23.955 1.00 98.06 71 ARG A CA 1
ATOM 522 C C . ARG A 1 71 ? -16.347 7.284 23.294 1.00 98.06 71 ARG A C 1
ATOM 524 O O . ARG A 1 71 ? -17.044 6.312 23.552 1.00 98.06 71 ARG A O 1
ATOM 531 N N . ARG A 1 72 ? -16.676 8.175 22.353 1.00 98.06 72 ARG A N 1
ATOM 532 C CA . ARG A 1 72 ? -17.950 8.112 21.620 1.00 98.06 72 ARG A CA 1
ATOM 533 C C . ARG A 1 72 ? -18.111 6.804 20.840 1.00 98.06 72 ARG A C 1
ATOM 535 O O . ARG A 1 72 ? -19.221 6.305 20.729 1.00 98.06 72 ARG A O 1
ATOM 542 N N . LEU A 1 73 ? -17.025 6.250 20.297 1.00 97.81 73 LEU A N 1
ATOM 543 C CA . LEU A 1 73 ? -17.034 4.950 19.620 1.00 97.81 73 LEU A CA 1
ATOM 544 C C . LEU A 1 73 ? -17.212 3.779 20.593 1.00 97.81 73 LEU A C 1
ATOM 546 O O . LEU A 1 73 ? -17.888 2.815 20.245 1.00 97.81 73 LEU A O 1
ATOM 550 N N . ALA A 1 74 ? -16.612 3.849 21.783 1.00 97.12 74 ALA A N 1
ATOM 551 C CA . ALA A 1 74 ? -16.760 2.830 22.820 1.00 97.12 74 ALA A CA 1
ATOM 552 C C . ALA A 1 74 ? -18.197 2.756 23.368 1.00 97.12 74 ALA A C 1
ATOM 554 O O . ALA A 1 74 ? -18.650 1.673 23.728 1.00 97.12 74 ALA A O 1
ATOM 555 N N . ASP A 1 75 ? -18.924 3.877 23.352 1.00 96.62 75 ASP A N 1
ATOM 556 C CA . ASP A 1 75 ? -20.328 3.956 23.773 1.00 96.62 75 ASP A CA 1
ATOM 557 C C . ASP A 1 75 ? -21.320 3.405 22.727 1.00 96.62 75 ASP A C 1
ATOM 559 O O . ASP A 1 75 ? -22.514 3.276 23.012 1.00 96.62 75 ASP A O 1
ATOM 563 N N . LEU A 1 76 ? -20.870 3.072 21.508 1.00 97.25 76 LEU A N 1
ATOM 564 C CA . LEU A 1 76 ? -21.748 2.540 20.463 1.00 97.25 76 LEU A CA 1
ATOM 565 C C . LEU A 1 76 ? -22.033 1.041 20.677 1.00 97.25 76 LEU A C 1
ATOM 567 O O . LEU A 1 76 ? -21.143 0.206 20.485 1.00 97.25 76 LEU A O 1
ATOM 571 N N . PRO A 1 77 ? -23.286 0.648 20.983 1.00 96.62 77 PRO A N 1
ATOM 572 C CA . PRO A 1 77 ? -23.631 -0.758 21.140 1.00 96.62 77 PRO A CA 1
ATOM 573 C C . PRO A 1 77 ? -23.468 -1.516 19.816 1.00 96.62 77 PRO A C 1
ATOM 575 O O . PRO A 1 77 ? -23.832 -1.022 18.751 1.00 96.62 77 PRO A O 1
ATOM 578 N N . GLY A 1 78 ? -22.959 -2.746 19.893 1.00 96.19 78 GLY A N 1
ATOM 579 C CA . GLY A 1 78 ? -22.648 -3.570 18.718 1.00 96.19 78 GLY A CA 1
ATOM 580 C C . GLY A 1 78 ? -21.230 -3.374 18.176 1.00 96.19 78 GLY A C 1
ATOM 581 O O . GLY A 1 78 ? -20.834 -4.100 17.264 1.00 96.19 78 GLY A O 1
ATOM 582 N N . LEU A 1 79 ? -20.440 -2.456 18.745 1.00 97.56 79 LEU A N 1
ATOM 583 C CA . LEU A 1 79 ? -19.018 -2.293 18.443 1.00 97.56 79 LEU A CA 1
ATOM 584 C C . LEU A 1 79 ? -18.146 -2.594 19.667 1.00 97.56 79 LEU A C 1
ATOM 586 O O . LEU A 1 79 ? -18.579 -2.475 20.810 1.00 97.56 79 LEU A O 1
ATOM 590 N N . ARG A 1 80 ? -16.890 -2.963 19.414 1.00 97.69 80 ARG A N 1
ATOM 591 C CA . ARG A 1 80 ? -15.826 -3.030 20.419 1.00 97.69 80 ARG A CA 1
ATOM 592 C C . ARG A 1 80 ? -14.581 -2.343 19.882 1.00 97.69 80 ARG A C 1
ATOM 594 O O . ARG A 1 80 ? -13.962 -2.837 18.940 1.00 97.69 80 ARG A O 1
ATOM 601 N N . LEU A 1 81 ? -14.194 -1.227 20.494 1.00 97.94 81 LEU A N 1
ATOM 602 C CA . LEU A 1 81 ? -12.938 -0.554 20.173 1.00 97.94 81 LEU A CA 1
ATOM 603 C C . LEU A 1 81 ? -11.757 -1.391 20.689 1.00 97.94 81 LEU A C 1
ATOM 605 O O . LEU A 1 81 ? -11.632 -1.601 21.890 1.00 97.94 81 LEU A O 1
ATOM 609 N N . ARG A 1 82 ? -10.909 -1.887 19.781 1.00 97.50 82 ARG A N 1
ATOM 610 C CA . ARG A 1 82 ? -9.727 -2.709 20.120 1.00 97.50 82 ARG A CA 1
ATOM 611 C C . ARG A 1 82 ? -8.453 -1.889 20.282 1.00 97.50 82 ARG A C 1
ATOM 613 O O . ARG A 1 82 ? -7.523 -2.314 20.960 1.00 97.50 82 ARG A O 1
ATOM 620 N N . GLY A 1 83 ? -8.394 -0.727 19.648 1.00 98.31 83 GLY A N 1
ATOM 621 C CA . GLY A 1 83 ? -7.220 0.127 19.681 1.00 98.31 83 GLY A CA 1
ATOM 622 C C . GLY A 1 83 ? -7.184 1.091 18.510 1.00 98.31 83 GLY A C 1
ATOM 623 O O . GLY A 1 83 ? -8.228 1.548 18.037 1.00 98.31 83 GLY A O 1
ATOM 624 N N . ILE A 1 84 ? -5.977 1.391 18.043 1.00 98.75 84 ILE A N 1
ATOM 625 C CA . ILE A 1 84 ? -5.713 2.419 17.041 1.00 98.75 84 ILE A CA 1
ATOM 626 C C . ILE A 1 84 ? -4.851 1.894 15.896 1.00 98.75 84 ILE A C 1
ATOM 628 O O . ILE A 1 84 ? -4.007 1.013 16.064 1.00 98.75 84 ILE A O 1
ATOM 632 N N . PHE A 1 85 ? -5.033 2.476 14.713 1.00 98.56 85 PHE A N 1
ATOM 633 C CA . PHE A 1 85 ? -4.178 2.195 13.570 1.00 98.56 85 PHE A CA 1
ATOM 634 C C . PHE A 1 85 ? -3.879 3.437 12.738 1.00 98.56 85 PHE A C 1
ATOM 636 O O . PHE A 1 85 ? -4.687 4.355 12.642 1.00 98.56 85 PHE A O 1
ATOM 643 N N . THR A 1 86 ? -2.742 3.449 12.054 1.00 98.50 86 THR A N 1
ATOM 644 C CA . THR A 1 86 ? -2.401 4.513 11.103 1.00 98.50 86 THR A CA 1
ATOM 645 C C . THR A 1 86 ? -1.751 3.964 9.839 1.00 98.50 86 THR A C 1
ATOM 647 O O . THR A 1 86 ? -1.603 2.758 9.680 1.00 98.50 86 THR A O 1
ATOM 650 N N . HIS A 1 87 ? -1.485 4.831 8.870 1.00 98.00 87 HIS A N 1
ATOM 651 C CA . HIS A 1 87 ? -0.692 4.513 7.692 1.00 98.00 87 HIS A CA 1
ATOM 652 C C . HIS A 1 87 ? 0.084 5.761 7.286 1.00 98.00 87 HIS A C 1
ATOM 654 O O . HIS A 1 87 ? -0.522 6.681 6.732 1.00 98.00 87 HIS A O 1
ATOM 660 N N . ALA A 1 88 ? 1.393 5.768 7.532 1.00 97.12 88 ALA A N 1
ATOM 661 C CA . ALA A 1 88 ? 2.272 6.871 7.161 1.00 97.12 88 ALA A CA 1
ATOM 662 C C . ALA A 1 88 ? 2.669 6.840 5.670 1.00 97.12 88 ALA A C 1
ATOM 664 O O . ALA A 1 88 ? 3.833 6.686 5.302 1.00 97.12 88 ALA A O 1
ATOM 665 N N . GLY A 1 89 ? 1.676 6.967 4.785 1.00 95.94 89 GLY A N 1
ATOM 666 C CA . GLY A 1 89 ? 1.877 6.958 3.331 1.00 95.94 89 GLY A CA 1
ATOM 667 C C . GLY A 1 89 ? 2.696 8.141 2.800 1.00 95.94 89 GLY A C 1
ATOM 668 O O . GLY A 1 89 ? 3.213 8.067 1.690 1.00 95.94 89 GLY A O 1
ATOM 669 N N . GLN A 1 90 ? 2.859 9.206 3.586 1.00 96.19 90 GLN A N 1
ATOM 670 C CA . GLN A 1 90 ? 3.672 10.368 3.236 1.00 96.19 90 GLN A CA 1
ATOM 671 C C . GLN A 1 90 ? 5.161 10.018 3.145 1.00 96.19 90 GLN A C 1
ATOM 673 O O . GLN A 1 90 ? 5.894 10.706 2.449 1.00 96.19 90 GLN A O 1
ATOM 678 N N . GLY A 1 91 ? 5.587 8.883 3.721 1.00 96.31 91 GLY A N 1
ATOM 679 C CA . GLY A 1 91 ? 6.935 8.347 3.520 1.00 96.31 91 GLY A CA 1
ATOM 680 C C . GLY A 1 91 ? 7.271 8.057 2.051 1.00 96.31 91 GLY A C 1
ATOM 681 O O . GLY A 1 91 ? 8.436 8.095 1.685 1.00 96.31 91 GLY A O 1
ATOM 682 N N . TYR A 1 92 ? 6.277 7.841 1.179 1.00 96.19 92 TYR A N 1
ATOM 683 C CA . TYR A 1 92 ? 6.507 7.716 -0.269 1.00 96.19 92 TYR A CA 1
ATOM 684 C C . TYR A 1 92 ? 6.831 9.051 -0.964 1.00 96.19 92 TYR A C 1
ATOM 686 O O . TYR A 1 92 ? 7.156 9.050 -2.149 1.00 96.19 92 TYR A O 1
ATOM 694 N N . GLY A 1 93 ? 6.676 10.185 -0.277 1.00 95.44 93 GLY A N 1
ATOM 695 C CA . GLY A 1 93 ? 7.037 11.512 -0.781 1.00 95.44 93 GLY A CA 1
ATOM 696 C C . GLY A 1 93 ? 8.428 11.978 -0.352 1.00 95.44 93 GLY A C 1
ATOM 697 O O . GLY A 1 93 ? 8.870 13.027 -0.804 1.00 95.44 93 GLY A O 1
ATOM 698 N N . GLU A 1 94 ? 9.113 11.224 0.506 1.00 95.88 94 GLU A N 1
ATOM 699 C CA . GLU A 1 94 ? 10.427 11.596 1.026 1.00 95.88 94 GLU A CA 1
ATOM 700 C C . GLU A 1 94 ? 11.528 11.291 0.008 1.00 95.88 94 GLU A C 1
ATOM 702 O O . GLU A 1 94 ? 11.583 10.200 -0.547 1.00 95.88 94 GLU A O 1
ATOM 707 N N . GLU A 1 95 ? 12.443 12.234 -0.215 1.00 91.88 95 GLU A N 1
ATOM 708 C CA . GLU A 1 95 ? 13.518 12.084 -1.210 1.00 91.88 95 GLU A CA 1
ATOM 709 C C . GLU A 1 95 ? 14.747 11.323 -0.712 1.00 91.88 95 GLU A C 1
ATOM 711 O O . GLU A 1 95 ? 15.627 10.976 -1.500 1.00 91.88 95 GLU A O 1
ATOM 716 N N . THR A 1 96 ? 14.840 11.094 0.598 1.00 92.06 96 THR A N 1
ATOM 717 C CA . THR A 1 96 ? 16.021 10.498 1.224 1.00 92.06 96 THR A CA 1
ATOM 718 C C . THR A 1 96 ? 15.626 9.389 2.195 1.00 92.06 96 THR A C 1
ATOM 720 O O . THR A 1 96 ? 14.585 9.505 2.852 1.00 92.06 96 THR A O 1
ATOM 723 N N . PRO A 1 97 ? 16.478 8.360 2.374 1.00 92.12 97 PRO A N 1
ATOM 724 C CA . PRO A 1 97 ? 16.276 7.347 3.408 1.00 92.12 97 PRO A CA 1
ATOM 725 C C . PRO A 1 97 ? 16.093 7.957 4.805 1.00 92.12 97 PRO A C 1
ATOM 727 O O . PRO A 1 97 ? 15.228 7.527 5.565 1.00 92.12 97 PRO A O 1
ATOM 730 N N . ASP A 1 98 ? 16.833 9.025 5.119 1.00 94.81 98 ASP A N 1
ATOM 731 C CA . ASP A 1 98 ? 16.700 9.752 6.385 1.00 94.81 98 ASP A CA 1
ATOM 732 C C . ASP A 1 98 ? 15.338 10.446 6.539 1.00 94.81 98 ASP A C 1
ATOM 734 O O . ASP A 1 98 ? 14.812 10.531 7.652 1.00 94.81 98 ASP A O 1
ATOM 738 N N . GLY A 1 99 ? 14.759 10.950 5.445 1.00 96.31 99 GLY A N 1
ATOM 739 C CA . GLY A 1 99 ? 13.401 11.498 5.413 1.00 96.31 99 GLY A CA 1
ATOM 740 C C . GLY A 1 99 ? 12.359 10.429 5.735 1.00 96.31 99 GLY A C 1
ATOM 741 O O . GLY A 1 99 ? 11.570 10.585 6.671 1.00 96.31 99 GLY A O 1
ATOM 742 N N . VAL A 1 100 ? 12.440 9.278 5.058 1.00 97.00 100 VAL A N 1
ATOM 743 C CA . VAL A 1 100 ? 11.584 8.107 5.325 1.00 97.00 100 VAL A CA 1
ATOM 744 C C . VAL A 1 100 ? 11.688 7.672 6.790 1.00 97.00 100 VAL A C 1
ATOM 746 O O . VAL A 1 100 ? 10.676 7.465 7.465 1.00 97.00 100 VAL A O 1
ATOM 749 N N . ALA A 1 101 ? 12.911 7.593 7.308 1.00 96.56 101 ALA A N 1
ATOM 750 C CA . ALA A 1 101 ? 13.210 7.243 8.690 1.00 96.56 101 ALA A CA 1
ATOM 751 C C . ALA A 1 101 ? 12.599 8.241 9.696 1.00 96.56 101 ALA A C 1
ATOM 753 O O . ALA A 1 101 ? 12.013 7.858 10.713 1.00 96.56 101 ALA A O 1
ATOM 754 N N . LYS A 1 102 ? 12.660 9.550 9.409 1.00 97.62 102 LYS A N 1
ATOM 755 C CA . LYS A 1 102 ? 11.999 10.583 10.229 1.00 97.62 102 LYS A CA 1
ATOM 756 C C . LYS A 1 102 ? 10.484 10.390 10.267 1.00 97.62 102 LYS A C 1
ATOM 758 O O . LYS A 1 102 ? 9.914 10.432 11.360 1.00 97.62 102 LYS A O 1
ATOM 763 N N . VAL A 1 103 ? 9.850 10.135 9.120 1.00 98.38 103 VAL A N 1
ATOM 764 C CA . VAL A 1 103 ? 8.408 9.847 9.040 1.00 98.38 103 VAL A CA 1
ATOM 765 C C . VAL A 1 103 ? 8.057 8.604 9.860 1.00 98.38 103 VAL A C 1
ATOM 767 O O . VAL A 1 103 ? 7.111 8.636 10.643 1.00 98.38 103 VAL A O 1
ATOM 770 N N . ALA A 1 104 ? 8.843 7.534 9.747 1.00 98.25 104 ALA A N 1
ATOM 771 C CA . ALA A 1 104 ? 8.614 6.287 10.470 1.00 98.25 104 ALA A CA 1
ATOM 772 C C . ALA A 1 104 ? 8.723 6.444 11.997 1.00 98.25 104 ALA A C 1
ATOM 774 O O . ALA A 1 104 ? 7.874 5.953 12.745 1.00 98.25 104 ALA A O 1
ATOM 775 N N . ARG A 1 105 ? 9.731 7.180 12.483 1.00 98.50 105 ARG A N 1
ATOM 776 C CA . ARG A 1 105 ? 9.861 7.485 13.918 1.00 98.50 105 ARG A CA 1
ATOM 777 C C . ARG A 1 105 ? 8.734 8.377 14.421 1.00 98.50 105 ARG A C 1
ATOM 779 O O . ARG A 1 105 ? 8.270 8.181 15.543 1.00 98.50 105 ARG A O 1
ATOM 786 N N . HIS A 1 106 ? 8.304 9.353 13.620 1.00 98.56 106 HIS A N 1
ATOM 787 C CA . HIS A 1 106 ? 7.147 10.181 13.954 1.00 98.56 106 HIS A CA 1
ATOM 788 C C . HIS A 1 106 ? 5.870 9.332 14.042 1.00 98.56 106 HIS A C 1
ATOM 790 O O . HIS A 1 106 ? 5.165 9.417 15.043 1.00 98.56 106 HIS A O 1
ATOM 796 N N . GLU A 1 107 ? 5.626 8.457 13.060 1.00 98.75 107 GLU A N 1
ATOM 797 C CA . GLU A 1 107 ? 4.510 7.502 13.050 1.00 98.75 107 GLU A CA 1
ATOM 798 C C . GLU A 1 107 ? 4.465 6.683 14.346 1.00 98.75 107 GLU A C 1
ATOM 800 O O . GLU A 1 107 ? 3.448 6.694 15.041 1.00 98.75 107 GLU A O 1
ATOM 805 N N . GLY A 1 108 ? 5.571 6.018 14.698 1.00 98.56 108 GLY A N 1
ATOM 806 C CA . GLY A 1 108 ? 5.653 5.206 15.911 1.00 98.56 108 GLY A CA 1
ATOM 807 C C . GLY A 1 108 ? 5.367 6.020 17.174 1.00 98.56 108 GLY A C 1
ATOM 808 O O . GLY A 1 108 ? 4.475 5.666 17.945 1.00 98.56 108 GLY A O 1
ATOM 809 N N . ARG A 1 109 ? 6.090 7.131 17.375 1.00 98.69 109 ARG A N 1
ATOM 810 C CA . ARG A 1 109 ? 5.979 7.965 18.587 1.00 98.69 109 ARG A CA 1
ATOM 811 C C . ARG A 1 109 ? 4.581 8.543 18.774 1.00 98.69 109 ARG A C 1
ATOM 813 O O . ARG A 1 109 ? 4.049 8.483 19.881 1.00 98.69 109 ARG A O 1
ATOM 820 N N . THR A 1 110 ? 3.987 9.081 17.708 1.00 98.75 110 THR A N 1
ATOM 821 C CA . THR A 1 110 ? 2.635 9.651 17.747 1.00 98.75 110 THR A CA 1
ATOM 822 C C . THR A 1 110 ? 1.617 8.576 18.110 1.00 98.75 110 THR A C 1
ATOM 824 O O . THR A 1 110 ? 0.795 8.780 19.000 1.00 98.75 110 THR A O 1
ATOM 827 N N . MET A 1 111 ? 1.705 7.399 17.488 1.00 98.81 111 MET A N 1
ATOM 828 C CA . MET A 1 111 ? 0.781 6.300 17.766 1.00 98.81 111 MET A CA 1
ATOM 829 C C . MET A 1 111 ? 0.881 5.802 19.205 1.00 98.81 111 MET A C 1
ATOM 831 O O . MET A 1 111 ? -0.144 5.618 19.856 1.00 98.81 111 MET A O 1
ATOM 835 N N . THR A 1 112 ? 2.088 5.630 19.745 1.00 98.75 112 THR A N 1
ATOM 836 C CA . THR A 1 112 ? 2.240 5.192 21.139 1.00 98.75 112 THR A CA 1
ATOM 837 C C . THR A 1 112 ? 1.792 6.259 22.133 1.00 98.75 112 THR A C 1
ATOM 839 O O . THR A 1 112 ? 1.129 5.927 23.110 1.00 98.75 112 THR A O 1
ATOM 842 N N . ALA A 1 113 ? 2.046 7.542 21.850 1.00 98.75 113 ALA A N 1
ATOM 843 C CA . ALA A 1 113 ? 1.568 8.640 22.689 1.00 98.75 113 ALA A CA 1
ATOM 844 C C . ALA A 1 113 ? 0.031 8.704 22.740 1.00 98.75 113 ALA A C 1
ATOM 846 O O . ALA A 1 113 ? -0.544 8.825 23.823 1.00 98.75 113 ALA A O 1
ATOM 847 N N . VAL A 1 114 ? -0.639 8.548 21.590 1.00 98.81 114 VAL A N 1
ATOM 848 C CA . VAL A 1 114 ? -2.107 8.469 21.524 1.00 98.81 114 VAL A CA 1
ATOM 849 C C . VAL A 1 114 ? -2.616 7.244 22.283 1.00 98.81 114 VAL A C 1
ATOM 851 O O . VAL A 1 114 ? -3.559 7.357 23.060 1.00 98.81 114 VAL A O 1
ATOM 854 N N . ALA A 1 115 ? -1.987 6.078 22.114 1.00 98.81 115 ALA A N 1
ATOM 855 C CA . ALA A 1 115 ? -2.371 4.872 22.846 1.00 98.81 115 ALA A CA 1
ATOM 856 C C . ALA A 1 115 ? -2.312 5.077 24.369 1.00 98.81 115 ALA A C 1
ATOM 858 O O . ALA A 1 115 ? -3.233 4.678 25.083 1.00 98.81 115 ALA A O 1
ATOM 859 N N . ASP A 1 116 ? -1.263 5.731 24.865 1.00 98.62 116 ASP A N 1
ATOM 860 C CA . ASP A 1 116 ? -1.094 6.007 26.291 1.00 98.62 116 ASP A CA 1
ATOM 861 C C . ASP A 1 116 ? -2.092 7.048 26.811 1.00 98.62 116 ASP A C 1
ATOM 863 O O . ASP A 1 116 ? -2.547 6.956 27.952 1.00 98.62 116 ASP A O 1
ATOM 867 N N . GLU A 1 117 ? -2.481 8.026 25.992 1.00 98.50 117 GLU A N 1
ATOM 868 C CA . GLU A 1 117 ? -3.574 8.948 26.316 1.00 98.50 117 GLU A CA 1
ATOM 869 C C . GLU A 1 117 ? -4.920 8.231 26.438 1.00 98.50 117 GLU A C 1
ATOM 871 O O . GLU A 1 117 ? -5.620 8.407 27.437 1.00 98.50 117 GLU A O 1
ATOM 876 N N . LEU A 1 118 ? -5.254 7.368 25.478 1.00 98.56 118 LEU A N 1
ATOM 877 C CA . LEU A 1 118 ? -6.482 6.575 25.514 1.00 98.56 118 LEU A CA 1
ATOM 878 C C . LEU A 1 118 ? -6.533 5.667 26.752 1.00 98.56 118 LEU A C 1
ATOM 880 O O . LEU A 1 118 ? -7.557 5.621 27.435 1.00 98.56 118 LEU A O 1
ATOM 884 N N . ARG A 1 119 ? -5.417 5.009 27.095 1.00 98.38 119 ARG A N 1
ATOM 885 C CA . ARG A 1 119 ? -5.306 4.183 28.310 1.00 98.38 119 ARG A CA 1
ATOM 886 C C . ARG A 1 119 ? -5.511 5.003 29.583 1.00 98.38 119 ARG A C 1
ATOM 888 O O . ARG A 1 119 ? -6.256 4.577 30.461 1.00 98.38 119 ARG A O 1
ATOM 895 N N . ARG A 1 120 ? -4.908 6.196 29.680 1.00 97.88 120 ARG A N 1
ATOM 896 C CA . ARG A 1 120 ? -5.121 7.122 30.812 1.00 97.88 120 ARG A CA 1
ATOM 897 C C . ARG A 1 120 ? -6.568 7.604 30.917 1.00 97.88 120 ARG A C 1
ATOM 899 O O . ARG A 1 120 ? -7.037 7.855 32.021 1.00 97.88 120 ARG A O 1
ATOM 906 N N . ALA A 1 121 ? -7.278 7.692 29.794 1.00 96.12 121 ALA A N 1
ATOM 907 C CA . ALA A 1 121 ? -8.708 7.992 29.749 1.00 96.12 121 ALA A CA 1
ATOM 908 C C . ALA A 1 121 ? -9.610 6.779 30.075 1.00 96.12 121 ALA A C 1
ATOM 910 O O . ALA A 1 121 ? -10.829 6.882 29.956 1.00 96.12 121 ALA A O 1
ATOM 911 N N . GLY A 1 122 ? -9.037 5.637 30.476 1.00 96.81 122 GLY A N 1
ATOM 912 C CA . GLY A 1 122 ? -9.777 4.432 30.860 1.00 96.81 122 GLY A CA 1
ATOM 913 C C . GLY A 1 122 ? -10.237 3.563 29.687 1.00 96.81 122 GLY A C 1
ATOM 914 O O . GLY A 1 122 ? -11.020 2.638 29.891 1.00 96.81 122 GLY A O 1
ATOM 915 N N . LEU A 1 123 ? -9.769 3.830 28.464 1.00 97.06 123 LEU A N 1
ATOM 916 C CA . LEU A 1 123 ? -10.102 3.032 27.285 1.00 97.06 123 LEU A CA 1
ATOM 917 C C . LEU A 1 123 ? -9.087 1.902 27.085 1.00 97.06 123 LEU A C 1
ATOM 919 O O . LEU A 1 123 ? -7.875 2.100 27.183 1.00 97.06 123 LEU A O 1
ATOM 923 N N . ALA A 1 124 ? -9.580 0.713 26.740 1.00 92.94 124 ALA A N 1
ATOM 924 C CA . ALA A 1 124 ? -8.719 -0.399 26.362 1.00 92.94 124 ALA A CA 1
ATOM 925 C C . ALA A 1 124 ? -8.037 -0.120 25.010 1.00 92.94 124 ALA A C 1
ATOM 927 O O . ALA A 1 124 ? -8.693 0.211 24.022 1.00 92.94 124 ALA A O 1
ATOM 928 N N . VAL A 1 125 ? -6.713 -0.287 24.966 1.00 98.06 125 VAL A N 1
ATOM 929 C CA . VAL A 1 125 ? -5.917 -0.240 23.731 1.00 98.06 125 VAL A CA 1
ATOM 930 C C . VAL A 1 125 ? -5.052 -1.489 23.672 1.00 98.06 125 VAL A C 1
ATOM 932 O O . VAL A 1 125 ? -3.941 -1.527 24.210 1.00 98.06 125 VAL A O 1
ATOM 935 N N . GLU A 1 126 ? -5.605 -2.514 23.035 1.00 97.44 126 GLU A N 1
ATOM 936 C CA . GLU A 1 126 ? -4.966 -3.809 22.806 1.00 97.44 126 GLU A CA 1
ATOM 937 C C . GLU A 1 126 ? -4.093 -3.789 21.546 1.00 97.44 126 GLU A C 1
ATOM 939 O O . GLU A 1 126 ? -3.104 -4.511 21.470 1.00 97.44 126 GLU A O 1
ATOM 944 N N . GLU A 1 127 ? -4.451 -2.952 20.566 1.00 98.00 127 GLU A N 1
ATOM 945 C CA . GLU A 1 127 ? -3.782 -2.876 19.267 1.00 98.00 127 GLU A CA 1
ATOM 946 C C . GLU A 1 127 ? -3.276 -1.457 18.979 1.00 98.00 127 GLU A C 1
ATOM 948 O O . GLU A 1 127 ? -4.037 -0.488 18.980 1.00 98.00 127 GLU A O 1
ATOM 953 N N . VAL A 1 128 ? -1.980 -1.341 18.695 1.00 98.75 128 VAL A N 1
ATOM 954 C CA . VAL A 1 128 ? -1.334 -0.135 18.170 1.00 98.75 128 VAL A CA 1
ATOM 955 C C . VAL A 1 128 ? -0.676 -0.522 16.859 1.00 98.75 128 VAL A C 1
ATOM 957 O O . VAL A 1 128 ? 0.408 -1.108 16.836 1.00 98.75 128 VAL A O 1
ATOM 960 N N . SER A 1 129 ? -1.378 -0.243 15.763 1.00 98.56 129 SER A N 1
ATOM 961 C CA . SER A 1 129 ? -1.048 -0.813 14.464 1.00 98.56 129 SER A CA 1
ATOM 962 C C . SER A 1 129 ? -0.545 0.240 13.474 1.00 98.56 129 SER A C 1
ATOM 964 O O . SER A 1 129 ? -1.272 1.148 13.056 1.00 98.56 129 SER A O 1
ATOM 966 N N . VAL A 1 130 ? 0.699 0.107 13.032 1.00 98.62 130 VAL A N 1
ATOM 967 C CA . VAL A 1 130 ? 1.389 1.102 12.191 1.00 98.62 130 VAL A CA 1
ATOM 968 C C . VAL A 1 130 ? 1.703 0.551 10.802 1.00 98.62 130 VAL A C 1
ATOM 970 O O . VAL A 1 130 ? 1.417 -0.606 10.489 1.00 98.62 130 VAL A O 1
ATOM 973 N N . GLY A 1 131 ? 2.303 1.377 9.955 1.00 94.00 131 GLY A N 1
ATOM 974 C CA . GLY A 1 131 ? 3.149 0.896 8.882 1.00 94.00 131 GLY A CA 1
ATOM 975 C C . GLY A 1 131 ? 2.685 1.243 7.474 1.00 94.00 131 GLY A C 1
ATOM 976 O O . GLY A 1 131 ? 1.505 1.284 7.101 1.00 94.00 131 GLY A O 1
ATOM 977 N N . SER A 1 132 ? 3.710 1.423 6.665 1.00 97.06 132 SER A N 1
ATOM 978 C CA . SER A 1 132 ? 3.757 1.323 5.217 1.00 97.06 132 SER A CA 1
ATOM 979 C C . SER A 1 132 ? 5.036 0.544 4.883 1.00 97.06 132 SER A C 1
ATOM 981 O O . SER A 1 132 ? 5.899 0.427 5.747 1.00 97.06 132 SER A O 1
ATOM 983 N N . THR A 1 133 ? 5.200 0.005 3.672 1.00 97.81 133 THR A N 1
ATOM 984 C CA . THR A 1 133 ? 6.477 -0.642 3.303 1.00 97.81 133 THR A CA 1
ATOM 985 C C . THR A 1 133 ? 7.712 0.221 3.618 1.00 97.81 133 THR A C 1
ATOM 987 O O . THR A 1 133 ? 8.593 -0.303 4.296 1.00 97.81 133 THR A O 1
ATOM 990 N N . PRO A 1 134 ? 7.778 1.517 3.241 1.00 97.12 134 PRO A N 1
ATOM 991 C CA . PRO A 1 134 ? 8.965 2.321 3.525 1.00 97.12 134 PRO A CA 1
ATOM 992 C C . PRO A 1 134 ? 9.156 2.612 5.022 1.00 97.12 134 PRO A C 1
ATOM 994 O O . PRO A 1 134 ? 10.287 2.655 5.495 1.00 97.12 134 PRO A O 1
ATOM 997 N N . THR A 1 135 ? 8.076 2.764 5.800 1.00 97.75 135 THR A N 1
ATOM 998 C CA . THR A 1 135 ? 8.183 3.105 7.234 1.00 97.75 135 THR A CA 1
ATOM 999 C C . THR A 1 135 ? 8.257 1.899 8.168 1.00 97.75 135 THR A C 1
ATOM 1001 O O . THR A 1 135 ? 8.606 2.056 9.337 1.00 97.75 135 THR A O 1
ATOM 1004 N N . ALA A 1 136 ? 7.949 0.693 7.679 1.00 96.69 136 ALA A N 1
ATOM 1005 C CA . ALA A 1 136 ? 7.684 -0.481 8.507 1.00 96.69 136 ALA A CA 1
ATOM 1006 C C . ALA A 1 136 ? 8.783 -0.763 9.531 1.00 96.69 136 ALA A C 1
ATOM 1008 O O . ALA A 1 136 ? 8.481 -0.888 10.716 1.00 96.69 136 ALA A O 1
ATOM 1009 N N . ARG A 1 137 ? 10.042 -0.821 9.075 1.00 93.56 137 ARG A N 1
ATOM 1010 C CA . ARG A 1 137 ? 11.198 -1.227 9.886 1.00 93.56 137 ARG A CA 1
ATOM 1011 C C . ARG A 1 137 ? 11.399 -0.348 11.116 1.00 93.56 137 ARG A C 1
ATOM 1013 O O . ARG A 1 137 ? 11.654 -0.862 12.199 1.00 93.56 137 ARG A O 1
ATOM 1020 N N . GLU A 1 138 ? 11.308 0.966 10.948 1.00 96.19 138 GLU A N 1
ATOM 1021 C CA . GLU A 1 138 ? 11.543 1.910 12.041 1.00 96.19 138 GLU A CA 1
ATOM 1022 C C . GLU A 1 138 ? 10.286 2.159 12.871 1.00 96.19 138 GLU A C 1
ATOM 1024 O O . GLU A 1 138 ? 10.375 2.229 14.095 1.00 96.19 138 GLU A O 1
ATOM 1029 N N . ALA A 1 139 ? 9.109 2.222 12.242 1.00 97.38 139 ALA A N 1
ATOM 1030 C CA . ALA A 1 139 ? 7.856 2.416 12.964 1.00 97.38 139 ALA A CA 1
ATOM 1031 C C . ALA A 1 139 ? 7.571 1.242 13.913 1.00 97.38 139 ALA A C 1
ATOM 1033 O O . ALA A 1 139 ? 7.149 1.458 15.046 1.00 97.38 139 ALA A O 1
ATOM 1034 N N . MET A 1 140 ? 7.852 0.002 13.489 1.00 96.25 140 MET A N 1
ATOM 1035 C CA . MET A 1 140 ? 7.648 -1.186 14.327 1.00 96.25 140 MET A CA 1
ATOM 1036 C C . MET A 1 140 ? 8.666 -1.327 15.465 1.00 96.25 140 MET A C 1
ATOM 1038 O O . MET A 1 140 ? 8.418 -2.071 16.407 1.00 96.25 140 MET A O 1
ATOM 1042 N N . ALA A 1 141 ? 9.809 -0.640 15.381 1.00 97.12 141 ALA A N 1
ATOM 1043 C CA . ALA A 1 141 ? 10.830 -0.670 16.425 1.00 97.12 141 ALA A CA 1
ATOM 1044 C C . ALA A 1 141 ? 10.448 0.188 17.644 1.00 97.12 141 ALA A C 1
ATOM 1046 O O . ALA A 1 141 ? 11.083 0.077 18.691 1.00 97.12 141 ALA A O 1
ATOM 1047 N N . GLN A 1 142 ? 9.424 1.041 17.524 1.00 98.31 142 GLN A N 1
ATOM 1048 C CA . GLN A 1 142 ? 8.932 1.860 18.625 1.00 98.31 142 GLN A CA 1
ATOM 1049 C C . GLN A 1 142 ? 8.267 0.977 19.704 1.00 98.31 142 GLN A C 1
ATOM 1051 O O . GLN A 1 142 ? 7.249 0.333 19.424 1.00 98.31 142 GLN A O 1
ATOM 1056 N N . PRO A 1 143 ? 8.761 0.986 20.959 1.00 98.38 143 PRO A N 1
ATOM 1057 C CA . PRO A 1 143 ? 8.129 0.251 22.051 1.00 98.38 143 PRO A CA 1
ATOM 1058 C C . PRO A 1 143 ? 6.671 0.674 22.250 1.00 98.38 143 PRO A C 1
ATOM 1060 O O . PRO A 1 143 ? 6.381 1.864 22.341 1.00 98.38 143 PRO A O 1
ATOM 1063 N N . GLY A 1 144 ? 5.764 -0.301 22.331 1.00 98.00 144 GLY A N 1
ATOM 1064 C CA . GLY A 1 144 ? 4.319 -0.081 22.465 1.00 98.00 144 GLY A CA 1
ATOM 1065 C C . GLY A 1 144 ? 3.527 -0.257 21.165 1.00 98.00 144 GLY A C 1
ATOM 1066 O O . GLY A 1 144 ? 2.306 -0.399 21.229 1.00 98.00 144 GLY A O 1
ATOM 1067 N N . VAL A 1 145 ? 4.195 -0.311 20.007 1.00 98.56 145 VAL A N 1
ATOM 1068 C CA . VAL A 1 145 ? 3.593 -0.795 18.755 1.00 98.56 145 VAL A CA 1
ATOM 1069 C C . VAL A 1 145 ? 3.383 -2.308 18.843 1.00 98.56 145 VAL A C 1
ATOM 1071 O O . VAL A 1 145 ? 4.268 -3.035 19.289 1.00 98.56 145 VAL A O 1
ATOM 1074 N N . THR A 1 146 ? 2.213 -2.791 18.420 1.00 98.31 146 THR A N 1
ATOM 1075 C CA . THR A 1 146 ? 1.828 -4.212 18.538 1.00 98.31 146 THR A CA 1
ATOM 1076 C C . THR A 1 146 ? 1.694 -4.918 17.191 1.00 98.31 146 THR A C 1
ATOM 1078 O O . THR A 1 146 ? 1.722 -6.143 17.135 1.00 98.31 146 THR A O 1
ATOM 1081 N N . GLU A 1 147 ? 1.510 -4.168 16.104 1.00 97.62 147 GLU A N 1
ATOM 1082 C CA . GLU A 1 147 ? 1.322 -4.695 14.752 1.00 97.62 147 GLU A CA 1
ATOM 1083 C C . GLU A 1 147 ? 1.916 -3.722 13.720 1.00 97.62 147 GLU A C 1
ATOM 1085 O O . GLU A 1 147 ? 1.847 -2.501 13.881 1.00 97.62 147 GLU A O 1
ATOM 1090 N N . CYS A 1 148 ? 2.470 -4.258 12.631 1.00 97.50 148 CYS A N 1
ATOM 1091 C CA . CYS A 1 148 ? 2.894 -3.487 11.466 1.00 97.50 148 CYS A CA 1
ATOM 1092 C C . CYS A 1 148 ? 2.246 -4.057 10.199 1.00 97.50 148 CYS A C 1
ATOM 1094 O O . CYS A 1 148 ? 2.153 -5.274 10.050 1.00 97.50 148 CYS A O 1
ATOM 1096 N N . ARG A 1 149 ? 1.795 -3.187 9.286 1.00 97.06 149 ARG A N 1
ATOM 1097 C CA . ARG A 1 149 ? 1.019 -3.579 8.094 1.00 97.06 149 ARG A CA 1
ATOM 1098 C C . ARG A 1 149 ? 1.652 -3.118 6.767 1.00 97.06 149 ARG A C 1
ATOM 1100 O O . ARG A 1 149 ? 1.002 -2.386 6.011 1.00 97.06 149 ARG A O 1
ATOM 1107 N N . PRO A 1 150 ? 2.906 -3.500 6.452 1.00 97.31 150 PRO A N 1
ATOM 1108 C CA . PRO A 1 150 ? 3.438 -3.344 5.103 1.00 97.31 150 PRO A CA 1
ATOM 1109 C C . PRO A 1 150 ? 2.762 -4.340 4.150 1.00 97.31 150 PRO A C 1
ATOM 1111 O O . PRO A 1 150 ? 2.248 -5.373 4.569 1.00 97.31 150 PRO A O 1
ATOM 1114 N N . GLY A 1 151 ? 2.768 -4.034 2.853 1.00 97.00 151 GLY A N 1
ATOM 1115 C CA . GLY A 1 151 ? 2.175 -4.916 1.838 1.00 97.00 151 GLY A CA 1
ATOM 1116 C C . GLY A 1 151 ? 3.054 -5.039 0.607 1.00 97.00 151 GLY A C 1
ATOM 1117 O O . GLY A 1 151 ? 3.437 -6.133 0.218 1.00 97.00 151 GLY A O 1
ATOM 1118 N N . ASN A 1 152 ? 3.460 -3.902 0.048 1.00 97.62 152 ASN A N 1
ATOM 1119 C CA . ASN A 1 152 ? 4.276 -3.850 -1.161 1.00 97.62 152 ASN A CA 1
ATOM 1120 C C . ASN A 1 152 ? 5.641 -4.561 -1.033 1.00 97.62 152 ASN A C 1
ATOM 1122 O O . ASN A 1 152 ? 6.163 -5.008 -2.043 1.00 97.62 152 ASN A O 1
ATOM 1126 N N . TYR A 1 153 ? 6.177 -4.741 0.182 1.00 97.06 153 TYR A N 1
ATOM 1127 C CA . TYR A 1 153 ? 7.484 -5.373 0.426 1.00 97.06 153 TYR A CA 1
ATOM 1128 C C . TYR A 1 153 ? 7.608 -6.810 -0.114 1.00 97.06 153 TYR A C 1
ATOM 1130 O O . TYR A 1 153 ? 8.712 -7.284 -0.334 1.00 97.06 153 TYR A O 1
ATOM 1138 N N . VAL A 1 154 ? 6.491 -7.515 -0.342 1.00 97.06 154 VAL A N 1
ATOM 1139 C CA . VAL A 1 154 ? 6.520 -8.860 -0.945 1.00 97.06 154 VAL A CA 1
ATOM 1140 C C . VAL A 1 154 ? 7.014 -8.841 -2.396 1.00 97.06 154 VAL A C 1
ATOM 1142 O O . VAL A 1 154 ? 7.534 -9.838 -2.887 1.00 97.06 154 VAL A O 1
ATOM 1145 N N . TYR A 1 155 ? 6.840 -7.708 -3.079 1.00 97.62 155 TYR A N 1
ATOM 1146 C CA . TYR A 1 155 ? 7.259 -7.511 -4.463 1.00 97.62 155 TYR A CA 1
ATOM 1147 C C . TYR A 1 155 ? 8.365 -6.478 -4.608 1.00 97.62 155 TYR A C 1
ATOM 1149 O O . TYR A 1 155 ? 9.215 -6.640 -5.478 1.00 97.62 155 TYR A O 1
ATOM 1157 N N . HIS A 1 156 ? 8.317 -5.415 -3.803 1.00 98.06 156 HIS A N 1
ATOM 1158 C CA . HIS A 1 156 ? 8.957 -4.136 -4.090 1.00 98.06 156 HIS A CA 1
ATOM 1159 C C . HIS A 1 156 ? 8.593 -3.601 -5.489 1.00 98.06 156 HIS A C 1
ATOM 1161 O O . HIS A 1 156 ? 7.783 -4.177 -6.218 1.00 98.06 156 HIS A O 1
ATOM 1167 N N . ASP A 1 157 ? 9.117 -2.431 -5.838 1.00 98.06 157 ASP A N 1
ATOM 1168 C CA . ASP A 1 157 ? 8.928 -1.793 -7.139 1.00 98.06 157 ASP A CA 1
ATOM 1169 C C . ASP A 1 157 ? 9.935 -0.656 -7.330 1.00 98.06 157 ASP A C 1
ATOM 1171 O O . ASP A 1 157 ? 10.734 -0.351 -6.440 1.00 98.06 157 ASP A O 1
ATOM 1175 N N . GLY A 1 158 ? 9.883 -0.011 -8.496 1.00 97.00 158 GLY A N 1
ATOM 1176 C CA . GLY A 1 158 ? 10.763 1.100 -8.828 1.00 97.00 158 GLY A CA 1
ATOM 1177 C C . GLY A 1 158 ? 10.687 2.243 -7.815 1.00 97.00 158 GLY A C 1
ATOM 1178 O O . GLY A 1 158 ? 11.714 2.863 -7.544 1.00 97.00 158 GLY A O 1
ATOM 1179 N N . SER A 1 159 ? 9.519 2.491 -7.208 1.00 96.88 159 SER A N 1
ATOM 1180 C CA . SER A 1 159 ? 9.382 3.533 -6.185 1.00 96.88 159 SER A CA 1
ATOM 1181 C C . SER A 1 159 ? 10.117 3.162 -4.899 1.00 96.88 159 SER A C 1
ATOM 1183 O O . SER A 1 159 ? 10.809 4.002 -4.333 1.00 96.88 159 SER A O 1
ATOM 1185 N N . GLN A 1 160 ? 10.055 1.905 -4.450 1.00 96.44 160 GLN A N 1
ATOM 1186 C CA . GLN A 1 160 ? 10.849 1.469 -3.290 1.00 96.44 160 GLN A CA 1
ATOM 1187 C C . GLN A 1 160 ? 12.356 1.568 -3.533 1.00 96.44 160 GLN A C 1
ATOM 1189 O O . GLN A 1 160 ? 13.097 1.937 -2.615 1.00 96.44 160 GLN A O 1
ATOM 1194 N N . VAL A 1 161 ? 12.802 1.261 -4.755 1.00 95.62 161 VAL A N 1
ATOM 1195 C CA . VAL A 1 161 ? 14.205 1.423 -5.165 1.00 95.62 161 VAL A CA 1
ATOM 1196 C C . VAL A 1 161 ? 14.598 2.899 -5.146 1.00 95.62 161 VAL A C 1
ATOM 1198 O O . VAL A 1 161 ? 15.624 3.252 -4.573 1.00 95.62 161 VAL A O 1
ATOM 1201 N N . ALA A 1 162 ? 13.763 3.779 -5.704 1.00 94.75 162 ALA A N 1
ATOM 1202 C CA . ALA A 1 162 ? 14.013 5.220 -5.724 1.00 94.75 162 ALA A CA 1
ATOM 1203 C C . ALA A 1 162 ? 14.007 5.854 -4.320 1.00 94.75 162 ALA A C 1
ATOM 1205 O O . ALA A 1 162 ? 14.756 6.796 -4.076 1.00 94.75 162 ALA A O 1
ATOM 1206 N N . LEU A 1 163 ? 13.219 5.312 -3.385 1.00 94.31 163 LEU A N 1
ATOM 1207 C CA . LEU A 1 163 ? 13.239 5.687 -1.965 1.00 94.31 163 LEU A CA 1
ATOM 1208 C C . LEU A 1 163 ? 14.483 5.171 -1.216 1.00 94.31 163 LEU A C 1
ATOM 1210 O O . LEU A 1 163 ? 14.706 5.546 -0.066 1.00 94.31 163 LEU A O 1
ATOM 1214 N N . GLY A 1 164 ? 15.278 4.284 -1.826 1.00 92.88 164 GLY A N 1
ATOM 1215 C CA . GLY A 1 164 ? 16.442 3.661 -1.192 1.00 92.88 164 GLY A CA 1
ATOM 1216 C C . GLY A 1 164 ? 16.087 2.635 -0.111 1.00 92.88 164 GLY A C 1
ATOM 1217 O O . GLY A 1 164 ? 16.919 2.320 0.735 1.00 92.88 164 GLY A O 1
ATOM 1218 N N . THR A 1 165 ? 14.857 2.116 -0.115 1.00 91.62 165 THR A N 1
ATOM 1219 C CA . THR A 1 165 ? 14.397 1.116 0.871 1.00 91.62 165 THR A CA 1
ATOM 1220 C C . THR A 1 165 ? 14.742 -0.317 0.471 1.00 91.62 165 THR A C 1
ATOM 1222 O O . THR A 1 165 ? 14.698 -1.221 1.304 1.00 91.62 165 THR A O 1
ATOM 1225 N N . CYS A 1 166 ? 15.080 -0.521 -0.802 1.00 94.50 166 CYS A N 1
ATOM 1226 C CA . CYS A 1 166 ? 15.522 -1.780 -1.384 1.00 94.50 166 CYS A CA 1
ATOM 1227 C C . CYS A 1 166 ? 16.365 -1.498 -2.638 1.00 94.50 166 CYS A C 1
ATOM 1229 O O . CYS A 1 166 ? 16.476 -0.354 -3.086 1.00 94.50 166 CYS A O 1
ATOM 1231 N N . THR A 1 167 ? 16.951 -2.537 -3.215 1.00 95.50 167 THR A N 1
ATOM 1232 C CA . THR A 1 167 ? 17.660 -2.488 -4.494 1.00 95.50 167 THR A CA 1
ATOM 1233 C C . THR A 1 167 ? 16.809 -3.090 -5.611 1.00 95.50 167 THR A C 1
ATOM 1235 O O . THR A 1 167 ? 15.862 -3.830 -5.362 1.00 95.50 167 THR A O 1
ATOM 1238 N N . ALA A 1 168 ? 17.175 -2.840 -6.872 1.00 96.00 168 ALA A N 1
ATOM 1239 C CA . ALA A 1 168 ? 16.501 -3.467 -8.012 1.00 96.00 168 ALA A CA 1
ATOM 1240 C C . ALA A 1 168 ? 16.566 -5.010 -7.986 1.00 96.00 168 ALA A C 1
ATOM 1242 O O .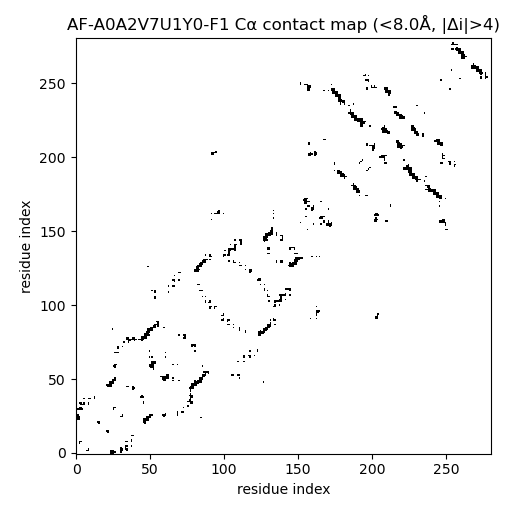 ALA A 1 168 ? 15.721 -5.661 -8.594 1.00 96.00 168 ALA A O 1
ATOM 1243 N N . ALA A 1 169 ? 17.546 -5.595 -7.286 1.00 95.56 169 ALA A N 1
ATOM 1244 C CA . ALA A 1 169 ? 17.656 -7.042 -7.108 1.00 95.56 169 ALA A CA 1
ATOM 1245 C C . ALA A 1 169 ? 16.623 -7.602 -6.113 1.00 95.56 169 ALA A C 1
ATOM 1247 O O . ALA A 1 169 ? 16.285 -8.780 -6.192 1.00 95.56 169 ALA A O 1
ATOM 1248 N N . ASP A 1 170 ? 16.099 -6.761 -5.218 1.00 96.81 170 ASP A N 1
ATO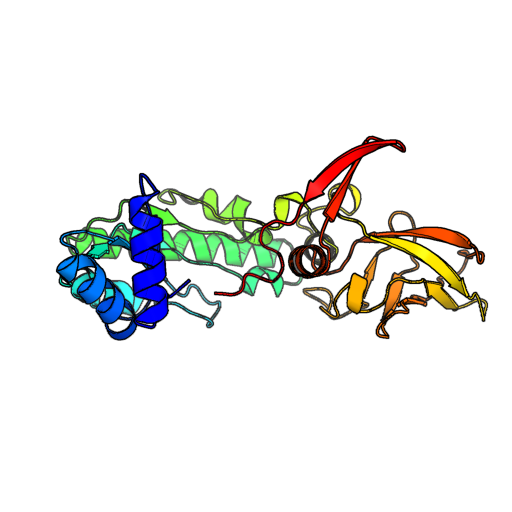M 1249 C CA . ASP A 1 170 ? 15.046 -7.128 -4.265 1.00 96.81 170 ASP A CA 1
ATOM 1250 C C . ASP A 1 170 ? 13.643 -7.062 -4.900 1.00 96.81 170 ASP A C 1
ATOM 1252 O O . ASP A 1 170 ? 12.670 -7.548 -4.320 1.00 96.81 170 ASP A O 1
ATOM 1256 N N . CYS A 1 171 ? 13.512 -6.472 -6.097 1.00 97.94 171 CYS A N 1
ATOM 1257 C CA . CYS A 1 171 ? 12.252 -6.418 -6.833 1.00 97.94 171 CYS A CA 1
ATOM 1258 C C . CYS A 1 171 ? 11.881 -7.794 -7.403 1.00 97.94 171 CYS A C 1
ATOM 1260 O O . CYS A 1 171 ? 12.374 -8.209 -8.452 1.00 97.94 171 CYS A O 1
ATOM 1262 N N . ALA A 1 172 ? 10.948 -8.475 -6.741 1.00 97.12 172 ALA A N 1
ATOM 1263 C CA . ALA A 1 172 ? 10.438 -9.775 -7.163 1.00 97.12 172 ALA A CA 1
ATOM 1264 C C . ALA A 1 172 ? 9.388 -9.680 -8.286 1.00 97.12 172 ALA A C 1
ATOM 1266 O O . ALA A 1 172 ? 9.193 -10.646 -9.025 1.00 97.12 172 ALA A O 1
ATOM 1267 N N . LEU A 1 173 ? 8.709 -8.536 -8.439 1.00 97.75 173 LEU A N 1
ATOM 1268 C CA . LEU A 1 173 ? 7.737 -8.330 -9.515 1.00 97.75 173 LEU A CA 1
ATOM 1269 C C . LEU A 1 173 ? 8.371 -7.604 -10.703 1.00 97.75 173 LEU A C 1
ATOM 1271 O O . LEU A 1 173 ? 8.844 -6.474 -10.593 1.00 97.75 173 LEU A O 1
ATOM 1275 N N . THR A 1 174 ? 8.306 -8.245 -11.870 1.00 97.62 174 THR A N 1
ATOM 1276 C CA . THR A 1 174 ? 8.643 -7.636 -13.160 1.00 97.62 174 THR A CA 1
ATOM 1277 C C . THR A 1 174 ? 7.575 -7.962 -14.196 1.00 97.62 174 THR A C 1
ATOM 1279 O O . THR A 1 174 ? 6.909 -8.993 -14.119 1.00 97.62 174 THR A O 1
ATOM 1282 N N . VAL A 1 175 ? 7.424 -7.081 -15.181 1.00 98.25 175 VAL A N 1
ATOM 1283 C CA . VAL A 1 175 ? 6.638 -7.316 -16.392 1.00 98.25 175 VAL A CA 1
ATOM 1284 C C . VAL A 1 175 ? 7.582 -7.778 -17.492 1.00 98.25 175 VAL A C 1
ATOM 1286 O O . VAL A 1 175 ? 8.581 -7.118 -17.783 1.00 98.25 175 VAL A O 1
ATOM 1289 N N . LEU A 1 176 ? 7.272 -8.921 -18.097 1.00 97.69 176 LEU A N 1
ATOM 1290 C CA . LEU A 1 176 ? 7.979 -9.433 -19.264 1.00 97.69 176 LEU A CA 1
ATOM 1291 C C . LEU A 1 176 ? 7.320 -8.871 -20.524 1.00 97.69 176 LEU A C 1
ATOM 1293 O O . LEU A 1 176 ? 6.134 -9.103 -20.740 1.00 97.69 176 LEU A O 1
ATOM 1297 N N . ALA A 1 177 ? 8.092 -8.161 -21.339 1.00 98.44 177 ALA A N 1
ATOM 1298 C CA . ALA A 1 177 ? 7.625 -7.504 -22.556 1.00 98.44 177 ALA A CA 1
ATOM 1299 C C . ALA A 1 177 ? 8.518 -7.861 -23.750 1.00 98.44 177 ALA A C 1
ATOM 1301 O O . ALA A 1 177 ? 9.664 -8.290 -23.579 1.00 98.44 177 ALA A O 1
ATOM 1302 N N . THR A 1 178 ? 8.006 -7.663 -24.956 1.00 98.81 178 THR A N 1
ATOM 1303 C CA . THR A 1 178 ? 8.715 -7.843 -26.223 1.00 98.81 178 THR A CA 1
ATOM 1304 C C . THR A 1 178 ? 8.962 -6.486 -26.861 1.00 98.81 178 THR A C 1
ATOM 1306 O O . THR A 1 178 ? 8.060 -5.655 -26.950 1.00 98.81 178 THR A O 1
ATOM 1309 N N . VAL A 1 179 ? 10.175 -6.255 -27.355 1.00 98.81 179 VAL A N 1
ATOM 1310 C CA . VAL A 1 179 ? 10.469 -5.106 -28.215 1.00 98.81 179 VAL A CA 1
ATOM 1311 C C . VAL A 1 179 ? 9.778 -5.316 -29.563 1.00 98.81 179 VAL A C 1
ATOM 1313 O O . VAL A 1 179 ? 10.123 -6.228 -30.311 1.00 98.81 179 VAL A O 1
ATOM 1316 N N . VAL A 1 180 ? 8.820 -4.456 -29.894 1.00 98.81 180 VAL A N 1
ATOM 1317 C CA . VAL A 1 180 ? 8.026 -4.529 -31.133 1.00 98.81 180 VAL A CA 1
ATOM 1318 C C . VAL A 1 180 ? 8.501 -3.554 -32.207 1.00 98.81 180 VAL A C 1
ATOM 1320 O O . VAL A 1 180 ? 8.185 -3.725 -33.381 1.00 98.81 180 VAL A O 1
ATOM 1323 N N . SER A 1 181 ? 9.277 -2.531 -31.839 1.00 98.69 181 SER A N 1
ATOM 1324 C CA . SER A 1 181 ? 9.823 -1.563 -32.794 1.00 98.69 181 SER A CA 1
ATOM 1325 C C . SER A 1 181 ? 11.119 -0.935 -32.286 1.00 98.69 181 SER A C 1
ATOM 1327 O O . SER A 1 181 ? 11.241 -0.634 -31.100 1.00 98.69 181 SER A O 1
ATOM 1329 N N . VAL A 1 182 ? 12.070 -0.691 -33.190 1.00 98.50 182 VAL A N 1
ATOM 1330 C CA . VAL A 1 182 ? 13.296 0.089 -32.933 1.00 98.50 182 VAL A CA 1
ATOM 1331 C C . VAL A 1 182 ? 13.424 1.147 -34.034 1.00 98.50 182 VAL A C 1
ATOM 1333 O O . VAL A 1 182 ? 14.200 0.986 -34.974 1.00 98.50 182 VAL A O 1
ATOM 1336 N N . PRO A 1 183 ? 12.579 2.193 -34.005 1.00 97.25 183 PRO A N 1
ATOM 1337 C CA . PRO A 1 183 ? 12.470 3.147 -35.108 1.00 97.25 183 PRO A CA 1
ATOM 1338 C C . PRO A 1 183 ? 13.645 4.133 -35.197 1.00 97.25 183 PRO A C 1
ATOM 1340 O O . PRO A 1 183 ? 13.771 4.820 -36.208 1.00 97.25 183 PRO A O 1
ATOM 1343 N N . ALA A 1 184 ? 14.458 4.263 -34.145 1.00 97.12 184 ALA A N 1
ATOM 1344 C CA . ALA A 1 184 ? 15.611 5.158 -34.090 1.00 97.12 184 ALA A CA 1
ATOM 1345 C C . ALA A 1 184 ? 16.639 4.663 -33.057 1.00 97.12 184 ALA A C 1
ATOM 1347 O O . ALA A 1 184 ? 16.312 3.853 -32.193 1.00 97.12 184 ALA A O 1
ATOM 1348 N N . ALA A 1 185 ? 17.877 5.162 -33.126 1.00 96.06 185 ALA A N 1
ATOM 1349 C CA . ALA A 1 185 ? 18.954 4.761 -32.212 1.00 96.06 185 ALA A CA 1
ATOM 1350 C C . ALA A 1 185 ? 18.701 5.161 -30.743 1.00 96.06 185 ALA A C 1
ATOM 1352 O O . ALA A 1 185 ? 19.238 4.531 -29.842 1.00 96.06 185 ALA A O 1
ATOM 1353 N N . ASP A 1 186 ? 17.875 6.182 -30.510 1.00 97.69 186 ASP A N 1
ATOM 1354 C CA . ASP A 1 186 ? 17.522 6.725 -29.193 1.00 97.69 186 ASP A CA 1
ATOM 1355 C C . ASP A 1 186 ? 16.192 6.176 -28.641 1.00 97.69 186 ASP A C 1
ATOM 1357 O O . ASP A 1 186 ? 15.766 6.544 -27.542 1.00 97.69 186 ASP A O 1
ATOM 1361 N N . ARG A 1 187 ? 15.504 5.306 -29.397 1.00 97.94 187 ARG A N 1
ATOM 1362 C CA . ARG A 1 187 ? 14.139 4.871 -29.083 1.00 97.94 187 ARG A CA 1
ATOM 1363 C C . ARG A 1 187 ? 13.869 3.423 -29.468 1.00 97.94 187 ARG A C 1
ATOM 1365 O O . ARG A 1 187 ? 13.968 3.048 -30.634 1.00 97.94 187 ARG A O 1
ATOM 1372 N N . ALA A 1 188 ? 13.337 2.668 -28.511 1.00 98.69 188 ALA A N 1
ATOM 1373 C CA . ALA A 1 188 ? 12.672 1.390 -28.750 1.00 98.69 188 ALA A CA 1
ATOM 1374 C C . ALA A 1 188 ? 11.227 1.426 -28.227 1.00 98.69 188 ALA A C 1
ATOM 1376 O O . ALA A 1 188 ? 10.853 2.295 -27.437 1.00 98.69 188 ALA A O 1
ATOM 1377 N N . VAL A 1 189 ? 10.393 0.499 -28.688 1.00 98.81 189 VAL A N 1
ATOM 1378 C CA . VAL A 1 189 ? 8.994 0.359 -28.268 1.00 98.81 189 VAL A CA 1
ATOM 1379 C C . VAL A 1 189 ? 8.746 -1.081 -27.844 1.00 98.81 189 VAL A C 1
ATOM 1381 O O . VAL A 1 189 ? 9.103 -2.001 -28.578 1.00 98.81 189 VAL A O 1
ATOM 1384 N N . VAL A 1 190 ? 8.124 -1.266 -26.681 1.00 98.88 190 VAL A N 1
ATOM 1385 C CA . VAL A 1 190 ? 7.720 -2.565 -26.131 1.00 98.88 190 VAL A CA 1
ATOM 1386 C C . VAL A 1 190 ? 6.198 -2.716 -26.114 1.00 98.88 190 VAL A C 1
ATOM 1388 O O . VAL A 1 190 ? 5.487 -1.716 -26.012 1.00 98.88 190 VAL A O 1
ATOM 1391 N N . ASP A 1 191 ? 5.709 -3.954 -26.149 1.00 98.69 191 ASP A N 1
ATOM 1392 C CA . ASP A 1 191 ? 4.286 -4.342 -26.035 1.00 98.69 191 ASP A CA 1
ATOM 1393 C C . ASP A 1 191 ? 3.708 -4.248 -24.602 1.00 98.69 191 ASP A C 1
ATOM 1395 O O . ASP A 1 191 ? 2.754 -4.935 -24.243 1.00 98.69 191 ASP A O 1
ATOM 1399 N N . ALA A 1 192 ? 4.289 -3.387 -23.764 1.00 98.56 192 ALA A N 1
ATOM 1400 C CA . ALA A 1 192 ? 3.835 -3.123 -22.404 1.00 98.56 192 ALA A CA 1
ATOM 1401 C C . ALA A 1 192 ? 3.525 -1.632 -22.237 1.00 98.56 192 ALA A C 1
ATOM 1403 O O . ALA A 1 192 ? 4.406 -0.824 -21.938 1.00 98.56 192 ALA A O 1
ATOM 1404 N N . GLY A 1 193 ? 2.260 -1.274 -22.460 1.00 98.31 193 GLY A N 1
ATOM 1405 C CA . GLY A 1 193 ? 1.723 0.069 -22.241 1.00 98.31 193 GLY A CA 1
ATOM 1406 C C . GLY A 1 193 ? 1.074 0.245 -20.866 1.00 98.31 193 GLY A C 1
ATOM 1407 O O . GLY A 1 193 ? 1.315 -0.529 -19.937 1.00 98.31 193 GLY A O 1
ATOM 1408 N N . SER A 1 194 ? 0.220 1.258 -20.719 1.00 98.19 194 SER A N 1
ATOM 1409 C CA . SER A 1 194 ? -0.460 1.563 -19.455 1.00 98.19 194 SER A CA 1
ATOM 1410 C C . SER A 1 194 ? -1.473 0.507 -19.011 1.00 98.19 194 SER A C 1
ATOM 1412 O O . SER A 1 194 ? -1.732 0.387 -17.815 1.00 98.19 194 SER A O 1
ATOM 1414 N N . LYS A 1 195 ? -2.004 -0.311 -19.927 1.00 98.00 195 LYS A N 1
ATOM 1415 C CA . LYS A 1 195 ? -2.857 -1.462 -19.574 1.00 98.00 195 LYS A CA 1
ATOM 1416 C C . LYS A 1 195 ? -2.072 -2.615 -18.941 1.00 98.00 195 LYS A C 1
ATOM 1418 O O . LYS A 1 195 ? -2.678 -3.483 -18.320 1.00 98.00 195 LYS A O 1
ATOM 1423 N N . THR A 1 196 ? -0.743 -2.571 -19.023 1.00 98.06 196 THR A N 1
ATOM 1424 C CA . THR A 1 196 ? 0.170 -3.551 -18.420 1.00 98.06 196 THR A CA 1
ATOM 1425 C C . THR A 1 196 ? 0.920 -2.944 -17.231 1.00 98.06 196 THR A C 1
ATOM 1427 O O . THR A 1 196 ? 0.942 -3.509 -16.142 1.00 98.06 196 THR A O 1
ATOM 1430 N N . LEU A 1 197 ? 1.516 -1.762 -17.399 1.00 97.94 197 LEU A N 1
ATOM 1431 C CA . LEU A 1 197 ? 2.386 -1.125 -16.403 1.00 97.94 197 LEU A CA 1
ATOM 1432 C C . LEU A 1 197 ? 1.656 -0.155 -15.457 1.00 97.94 197 LEU A C 1
ATOM 1434 O O . LEU A 1 197 ? 2.283 0.348 -14.524 1.00 97.94 197 LEU A O 1
ATOM 1438 N N . SER A 1 198 ? 0.352 0.088 -15.653 1.00 96.25 198 SER A N 1
ATOM 1439 C CA . SER A 1 198 ? -0.391 1.259 -15.143 1.00 96.25 198 SER A CA 1
ATOM 1440 C C . SER A 1 198 ? 0.156 2.586 -15.695 1.00 96.25 198 SER A C 1
ATOM 1442 O O . SER A 1 198 ? 0.947 2.596 -16.632 1.00 96.25 198 SER A O 1
ATOM 1444 N N . SER A 1 199 ? -0.271 3.719 -15.140 1.00 94.81 199 SER A N 1
ATOM 1445 C CA . SER A 1 199 ? 0.276 5.048 -15.449 1.00 94.81 199 SER A CA 1
ATOM 1446 C C . SER A 1 199 ? 0.825 5.750 -14.206 1.00 94.81 199 SER A C 1
ATOM 1448 O O . SER A 1 199 ? 0.949 6.975 -14.200 1.00 94.81 199 SER A O 1
ATOM 1450 N N . ASP A 1 200 ? 1.102 4.998 -13.139 1.00 94.44 200 ASP A N 1
ATOM 1451 C CA . ASP A 1 200 ? 1.581 5.581 -11.891 1.00 94.44 200 ASP A CA 1
ATOM 1452 C C . ASP A 1 200 ? 2.992 6.164 -12.084 1.00 94.44 200 ASP A C 1
ATOM 1454 O O . ASP A 1 200 ? 3.897 5.470 -12.573 1.00 94.44 200 ASP A O 1
ATOM 1458 N N . PRO A 1 201 ? 3.210 7.438 -11.707 1.00 91.31 201 PRO A N 1
ATOM 1459 C CA . PRO A 1 201 ? 4.535 8.023 -11.765 1.00 91.31 201 PRO A CA 1
ATOM 1460 C C . PRO A 1 201 ? 5.439 7.355 -10.732 1.00 91.31 201 PRO A C 1
ATOM 1462 O O . PRO A 1 201 ? 4.980 6.840 -9.707 1.00 91.31 201 PRO A O 1
ATOM 1465 N N . LEU A 1 202 ? 6.739 7.407 -10.994 1.00 94.06 202 LEU A N 1
ATOM 1466 C CA . LEU A 1 202 ? 7.735 7.015 -10.014 1.00 94.06 202 LEU A CA 1
ATOM 1467 C C . LEU A 1 202 ? 7.592 7.921 -8.775 1.00 94.06 202 LEU A C 1
ATOM 1469 O O . LEU A 1 202 ? 7.182 9.083 -8.864 1.00 94.06 202 LEU A O 1
ATOM 1473 N N . ARG A 1 203 ? 7.865 7.368 -7.594 1.00 93.75 203 ARG A N 1
ATOM 1474 C CA . ARG A 1 203 ? 7.914 8.120 -6.337 1.00 93.75 203 ARG A CA 1
ATOM 1475 C C . ARG A 1 203 ? 9.287 7.949 -5.698 1.00 93.75 203 ARG A C 1
ATOM 1477 O O . ARG A 1 203 ? 9.827 6.850 -5.770 1.00 93.75 203 ARG A O 1
ATOM 1484 N N . PRO A 1 204 ? 9.861 9.004 -5.098 1.00 89.62 204 PRO A N 1
ATOM 1485 C CA . PRO A 1 204 ? 9.275 10.332 -4.861 1.00 89.62 204 PRO A CA 1
ATOM 1486 C C . PRO A 1 204 ? 9.344 11.275 -6.080 1.00 89.62 204 PRO A C 1
ATOM 1488 O O . PRO A 1 204 ? 8.696 12.317 -6.085 1.00 89.62 204 PRO A O 1
ATOM 1491 N N . ARG A 1 205 ? 10.086 10.908 -7.134 1.00 88.44 205 ARG A N 1
ATOM 1492 C CA . ARG A 1 205 ? 10.296 11.730 -8.338 1.00 88.44 205 ARG A CA 1
ATOM 1493 C C . ARG A 1 205 ? 9.459 11.230 -9.503 1.00 88.44 205 ARG A C 1
ATOM 1495 O O . ARG A 1 205 ? 9.537 10.052 -9.821 1.00 88.44 205 ARG A O 1
ATOM 1502 N N . ALA A 1 206 ? 8.745 12.118 -10.194 1.00 81.88 206 ALA A N 1
ATOM 1503 C CA . ALA A 1 206 ? 7.909 11.767 -11.343 1.00 81.88 206 ALA A CA 1
ATOM 1504 C C . ALA A 1 206 ? 8.732 11.536 -12.631 1.00 81.88 206 ALA A C 1
ATOM 1506 O O . ALA A 1 206 ? 8.631 12.292 -13.597 1.00 81.88 206 ALA A O 1
ATOM 1507 N N . GLU A 1 207 ? 9.551 10.484 -12.644 1.00 85.94 207 GLU A N 1
ATOM 1508 C CA . GLU A 1 207 ? 10.441 10.143 -13.757 1.00 85.94 207 GLU A CA 1
ATOM 1509 C C . GLU A 1 207 ? 10.105 8.768 -14.350 1.00 85.94 207 GLU A C 1
ATOM 1511 O O . GLU A 1 207 ? 10.318 7.729 -13.729 1.00 85.94 207 GLU A O 1
ATOM 1516 N N . GLY A 1 208 ? 9.614 8.759 -15.593 1.00 93.69 208 GLY A N 1
ATOM 1517 C CA . GLY A 1 208 ? 9.354 7.529 -16.346 1.00 93.69 208 GLY A CA 1
ATOM 1518 C C . GLY A 1 208 ? 8.264 6.628 -15.747 1.00 93.69 208 GLY A C 1
ATOM 1519 O O . GLY A 1 208 ? 7.528 7.009 -14.838 1.00 93.69 208 GLY A O 1
ATOM 1520 N N . PHE A 1 209 ? 8.148 5.420 -16.302 1.00 97.25 209 PHE A N 1
ATOM 1521 C CA . PHE A 1 209 ? 7.064 4.463 -16.030 1.00 97.25 209 PHE A CA 1
ATOM 1522 C C . PHE A 1 209 ? 7.539 3.026 -15.756 1.00 97.25 209 PHE A C 1
ATOM 1524 O O . PHE A 1 209 ? 6.727 2.118 -15.583 1.00 97.25 209 PHE A O 1
ATOM 1531 N N . GLY A 1 210 ? 8.851 2.801 -15.728 1.00 96.81 210 GLY A N 1
ATOM 1532 C CA . GLY A 1 210 ? 9.423 1.496 -15.419 1.00 96.81 210 GLY A CA 1
ATOM 1533 C C . GLY A 1 210 ? 10.920 1.433 -15.688 1.00 96.81 210 GLY A C 1
ATOM 1534 O O . GLY A 1 210 ? 11.422 2.047 -16.632 1.00 96.81 210 GLY A O 1
ATOM 1535 N N . GLN A 1 211 ? 11.625 0.677 -14.854 1.00 96.38 211 GLN A N 1
ATOM 1536 C CA . GLN A 1 211 ? 13.076 0.497 -14.907 1.00 96.38 211 GLN A CA 1
ATOM 1537 C C . GLN A 1 211 ? 13.413 -0.859 -15.533 1.00 96.38 211 GLN A C 1
ATOM 1539 O O . GLN A 1 211 ? 12.675 -1.826 -15.348 1.00 96.38 211 GLN A O 1
ATOM 1544 N N . MET A 1 212 ? 14.524 -0.956 -16.263 1.00 96.06 212 MET A N 1
ATOM 1545 C CA . MET A 1 212 ? 14.990 -2.222 -16.836 1.00 96.06 212 MET A CA 1
ATOM 1546 C C . MET A 1 212 ? 16.187 -2.748 -16.034 1.00 96.06 212 MET A C 1
ATOM 1548 O O . MET A 1 212 ? 17.240 -2.110 -16.044 1.00 96.06 212 MET A O 1
ATOM 1552 N N . PRO A 1 213 ? 16.071 -3.898 -15.343 1.00 93.38 213 PRO A N 1
ATOM 1553 C CA . PRO A 1 213 ? 17.187 -4.471 -14.596 1.00 93.38 213 PRO A CA 1
ATOM 1554 C C . PRO A 1 213 ? 18.434 -4.644 -15.470 1.00 93.38 213 PRO 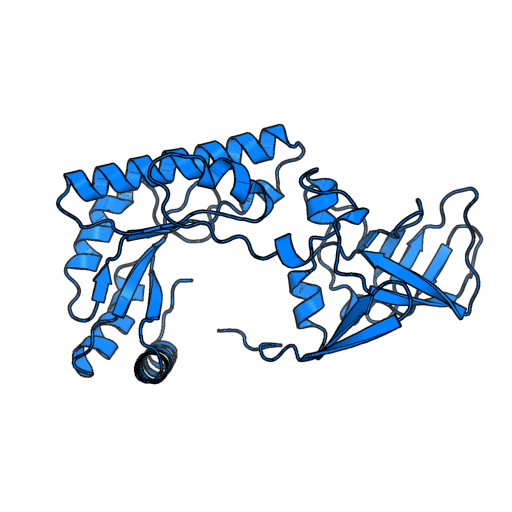A C 1
ATOM 1556 O O . PRO A 1 213 ? 18.358 -5.200 -16.565 1.00 93.38 213 PRO A O 1
ATOM 1559 N N . GLY A 1 214 ? 19.583 -4.171 -14.979 1.00 93.12 214 GLY A N 1
ATOM 1560 C CA . GLY A 1 214 ? 20.866 -4.270 -15.684 1.00 93.12 214 GLY A CA 1
ATOM 1561 C C . GLY A 1 214 ? 21.045 -3.300 -16.858 1.00 93.12 214 GLY A C 1
ATOM 1562 O O . GLY A 1 214 ? 22.039 -3.409 -17.571 1.00 93.12 214 GLY A O 1
ATOM 1563 N N . ARG A 1 215 ? 20.118 -2.357 -17.063 1.00 94.88 215 ARG A N 1
ATOM 1564 C CA . ARG A 1 215 ? 20.179 -1.338 -18.117 1.00 94.88 215 ARG A CA 1
ATOM 1565 C C . ARG A 1 215 ? 19.980 0.062 -17.551 1.00 94.88 215 ARG A C 1
ATOM 1567 O O . ARG A 1 215 ? 19.340 0.249 -16.520 1.00 94.88 215 ARG A O 1
ATOM 1574 N N . ARG A 1 216 ? 20.510 1.054 -18.263 1.00 95.69 216 ARG A N 1
ATOM 1575 C CA . ARG A 1 216 ? 20.252 2.481 -18.023 1.00 95.69 216 ARG A CA 1
ATOM 1576 C C . ARG A 1 216 ? 18.991 2.955 -18.746 1.00 95.69 216 ARG A C 1
ATOM 1578 O O . ARG A 1 216 ? 18.325 3.877 -18.277 1.00 95.69 216 ARG A O 1
ATOM 1585 N N . SER A 1 217 ? 18.651 2.312 -19.864 1.00 97.19 217 SER A N 1
ATOM 1586 C CA . SER A 1 217 ? 17.403 2.552 -20.588 1.00 97.19 217 SER A CA 1
ATOM 1587 C C . SER A 1 217 ? 16.178 2.256 -19.720 1.00 97.19 217 SER A C 1
ATOM 1589 O O . SER A 1 217 ? 16.173 1.341 -18.895 1.00 97.19 217 SER A O 1
ATOM 1591 N N . ARG A 1 218 ? 15.107 3.026 -19.920 1.00 96.50 218 ARG A N 1
ATOM 1592 C CA . ARG A 1 218 ? 13.883 2.964 -19.103 1.00 96.50 218 ARG A CA 1
ATOM 1593 C C . ARG A 1 218 ? 12.644 3.288 -19.923 1.00 96.50 218 ARG A C 1
ATOM 1595 O O . ARG A 1 218 ? 12.741 3.907 -20.985 1.00 96.50 218 ARG A O 1
ATOM 1602 N N . ILE A 1 219 ? 11.470 2.931 -19.407 1.00 98.00 219 ILE A N 1
ATOM 1603 C CA . ILE A 1 219 ? 10.201 3.349 -20.007 1.00 98.00 219 ILE A CA 1
ATOM 1604 C C . ILE A 1 219 ? 9.989 4.831 -19.705 1.00 98.00 219 ILE A C 1
ATOM 1606 O O . ILE A 1 219 ? 9.818 5.219 -18.552 1.00 98.00 219 ILE A O 1
ATOM 1610 N N . GLN A 1 220 ? 9.997 5.666 -20.740 1.00 96.81 220 GLN A N 1
ATOM 1611 C CA . GLN A 1 220 ? 9.862 7.117 -20.608 1.00 96.81 220 GLN A CA 1
ATOM 1612 C C . GLN A 1 220 ? 8.431 7.592 -20.869 1.00 96.81 220 GLN A C 1
ATOM 1614 O O . GLN A 1 220 ? 7.996 8.592 -20.300 1.00 96.81 220 GLN A O 1
ATOM 1619 N N . ARG A 1 221 ? 7.695 6.901 -21.745 1.00 96.88 221 ARG A N 1
ATOM 1620 C CA . ARG A 1 221 ? 6.314 7.245 -22.107 1.00 96.88 221 ARG A CA 1
ATOM 1621 C C . ARG A 1 221 ? 5.479 5.988 -22.270 1.00 96.88 221 ARG A C 1
ATOM 1623 O O . ARG A 1 221 ? 5.992 4.958 -22.698 1.00 96.88 221 ARG A O 1
ATOM 1630 N N . LEU A 1 222 ? 4.185 6.124 -22.020 1.00 97.81 222 LEU A N 1
ATOM 1631 C CA . LEU A 1 222 ? 3.197 5.079 -22.245 1.00 97.81 222 LEU A CA 1
ATOM 1632 C C . LEU A 1 222 ? 2.099 5.574 -23.188 1.00 97.81 222 LEU A C 1
ATOM 1634 O O . LEU A 1 222 ? 1.663 6.722 -23.120 1.00 97.81 222 LEU A O 1
ATOM 1638 N N . SER A 1 223 ? 1.655 4.687 -24.066 1.00 97.94 223 SER A N 1
ATOM 1639 C CA . SER A 1 223 ? 0.286 4.643 -24.590 1.00 97.94 223 SER A CA 1
ATOM 1640 C C . SER A 1 223 ? -0.407 3.413 -23.994 1.00 97.94 223 SER A C 1
ATOM 1642 O O . SER A 1 223 ? 0.177 2.743 -23.146 1.00 97.94 223 SER A O 1
ATOM 1644 N N . GLU A 1 224 ? -1.628 3.094 -24.424 1.00 98.19 224 GLU A N 1
ATOM 1645 C CA . GLU A 1 224 ? -2.383 1.968 -23.855 1.00 98.19 224 GLU A CA 1
ATOM 1646 C C . GLU A 1 224 ? -1.639 0.626 -23.935 1.00 98.19 224 GLU A C 1
ATOM 1648 O O . GLU A 1 224 ? -1.463 -0.028 -22.911 1.00 98.19 224 GLU A O 1
ATOM 1653 N N . GLU A 1 225 ? -1.154 0.270 -25.130 1.00 98.38 225 GLU A N 1
ATOM 1654 C CA . GLU A 1 225 ? -0.498 -1.022 -25.415 1.00 98.38 225 GLU A CA 1
ATOM 1655 C C . GLU A 1 225 ? 1.018 -0.897 -25.648 1.00 98.38 225 GLU A C 1
ATOM 1657 O O . GLU A 1 225 ? 1.716 -1.894 -25.791 1.00 98.38 225 GLU A O 1
ATOM 1662 N N . HIS A 1 226 ? 1.542 0.332 -25.712 1.00 98.69 226 HIS A N 1
ATOM 1663 C CA . HIS A 1 226 ? 2.933 0.586 -26.083 1.00 98.69 226 HIS A CA 1
ATOM 1664 C C . HIS A 1 226 ? 3.686 1.333 -24.988 1.00 98.69 226 HIS A C 1
ATOM 1666 O O . HIS A 1 226 ? 3.272 2.417 -24.566 1.00 98.69 226 HIS A O 1
ATOM 1672 N N . GLY A 1 227 ? 4.837 0.791 -24.600 1.00 98.44 227 GLY A N 1
ATOM 1673 C CA . GLY A 1 227 ? 5.826 1.470 -23.771 1.00 98.44 227 GLY A CA 1
ATOM 1674 C C . GLY A 1 227 ? 6.980 1.972 -24.627 1.00 98.44 227 GLY A C 1
ATOM 1675 O O . GLY A 1 227 ? 7.588 1.204 -25.367 1.00 98.44 227 GLY A O 1
ATOM 1676 N N . VAL A 1 228 ? 7.294 3.263 -24.547 1.00 98.56 228 VAL A N 1
ATOM 1677 C CA . VAL A 1 228 ? 8.431 3.852 -25.263 1.00 98.56 228 VAL A CA 1
ATOM 1678 C C . VAL A 1 228 ? 9.643 3.858 -24.346 1.00 98.56 228 VAL A C 1
ATOM 1680 O O . VAL A 1 228 ? 9.644 4.524 -23.307 1.00 98.56 228 VAL A O 1
ATOM 1683 N N . VAL A 1 229 ? 10.675 3.133 -24.759 1.00 98.50 229 VAL A N 1
ATOM 1684 C CA . VAL A 1 229 ? 11.979 3.080 -24.107 1.00 98.50 229 VAL A CA 1
ATOM 1685 C C . VAL A 1 229 ? 12.831 4.234 -24.628 1.00 98.50 229 VAL A C 1
ATOM 1687 O O . VAL A 1 229 ? 12.985 4.377 -25.843 1.00 98.50 229 VAL A O 1
ATOM 1690 N N . VAL A 1 230 ? 13.401 5.031 -23.723 1.00 97.88 230 VAL A N 1
ATOM 1691 C CA . VAL A 1 230 ? 14.537 5.899 -24.067 1.00 97.88 230 VAL A CA 1
ATOM 1692 C C . VAL A 1 230 ? 15.802 5.047 -24.047 1.00 97.88 230 VAL A C 1
ATOM 1694 O O . VAL A 1 230 ? 16.084 4.405 -23.034 1.00 97.88 230 VAL A O 1
ATOM 1697 N N . VAL A 1 231 ? 16.506 4.983 -25.178 1.00 98.06 231 VAL A N 1
ATOM 1698 C CA . VAL A 1 231 ? 17.715 4.165 -25.332 1.00 98.06 231 VAL A CA 1
ATOM 1699 C C . VAL A 1 231 ? 18.926 5.006 -24.958 1.00 98.06 231 VAL A C 1
ATOM 1701 O O . VAL A 1 231 ? 19.250 5.984 -25.629 1.00 98.06 231 VAL A O 1
ATOM 1704 N N . GLU A 1 232 ? 19.579 4.635 -23.863 1.00 97.50 232 GLU A N 1
ATOM 1705 C CA . GLU A 1 232 ? 20.772 5.327 -23.377 1.00 97.50 232 GLU A CA 1
ATOM 1706 C C . GLU A 1 232 ? 22.002 4.981 -24.231 1.00 97.50 232 GLU A C 1
ATOM 1708 O O . GLU A 1 232 ? 22.106 3.897 -24.810 1.00 97.50 232 GLU A O 1
ATOM 1713 N N . ALA A 1 233 ? 22.973 5.897 -24.296 1.00 95.69 233 ALA A N 1
ATOM 1714 C CA . ALA A 1 233 ? 24.161 5.729 -25.132 1.00 95.69 233 ALA A CA 1
ATOM 1715 C C . ALA A 1 233 ? 24.894 4.404 -24.839 1.00 95.69 233 ALA A C 1
ATOM 1717 O O . ALA A 1 233 ? 25.128 4.052 -23.684 1.00 95.69 233 ALA A O 1
ATOM 1718 N N . GLY A 1 234 ? 25.289 3.671 -25.881 1.00 95.38 234 GLY A N 1
ATOM 1719 C CA . GLY A 1 234 ? 25.963 2.373 -25.746 1.00 95.38 234 GLY A CA 1
ATOM 1720 C C . GLY A 1 234 ? 25.032 1.186 -25.474 1.00 95.38 234 GLY A C 1
ATOM 1721 O O . GLY A 1 234 ? 25.503 0.051 -25.462 1.00 95.38 234 GLY A O 1
ATOM 1722 N N . GLU A 1 235 ? 23.728 1.412 -25.309 1.00 97.50 235 GLU A N 1
ATOM 1723 C CA . GLU A 1 235 ? 22.719 0.354 -25.307 1.00 97.50 235 GLU A CA 1
ATOM 1724 C C . GLU A 1 235 ? 22.025 0.276 -26.673 1.00 97.50 235 GLU A C 1
ATOM 1726 O O . GLU A 1 235 ? 21.971 1.237 -27.436 1.00 97.50 235 GLU A O 1
ATOM 1731 N N . SER A 1 236 ? 21.516 -0.904 -27.011 1.00 96.88 236 SER A N 1
ATOM 1732 C CA . SER A 1 236 ? 20.702 -1.119 -28.207 1.00 96.88 236 SER A CA 1
ATOM 1733 C C . SER A 1 236 ? 19.661 -2.195 -27.933 1.00 96.88 236 SER A C 1
ATOM 1735 O O . SER A 1 236 ? 19.776 -2.952 -26.963 1.00 96.88 236 SER A O 1
ATOM 1737 N N . PHE A 1 237 ? 18.640 -2.233 -28.783 1.00 98.19 237 PHE A N 1
ATOM 1738 C CA . PHE A 1 237 ? 17.534 -3.178 -28.707 1.00 98.19 237 PHE A CA 1
ATOM 1739 C C . PHE A 1 237 ? 17.299 -3.810 -30.075 1.00 98.19 237 PHE A C 1
ATOM 1741 O O . PHE A 1 237 ? 17.633 -3.218 -31.106 1.00 98.19 237 PHE A O 1
ATOM 1748 N N . ARG A 1 238 ? 16.700 -5.001 -30.097 1.00 98.31 238 ARG A N 1
ATOM 1749 C CA . ARG A 1 238 ? 16.281 -5.674 -31.336 1.00 98.31 238 ARG A CA 1
ATOM 1750 C C . ARG A 1 238 ? 14.797 -5.996 -31.293 1.00 98.31 238 ARG A C 1
ATOM 1752 O O . ARG A 1 238 ? 14.286 -6.404 -30.260 1.00 98.31 238 ARG A O 1
ATOM 1759 N N . VAL A 1 239 ? 14.109 -5.866 -32.425 1.00 98.75 239 VAL A N 1
ATOM 1760 C CA . VAL A 1 239 ? 12.725 -6.351 -32.540 1.00 98.75 239 VAL A CA 1
ATOM 1761 C C . VAL A 1 239 ? 12.689 -7.853 -32.227 1.00 98.75 239 VAL A C 1
ATOM 1763 O O . VAL A 1 239 ? 13.529 -8.607 -32.715 1.00 98.75 239 VAL A O 1
ATOM 1766 N N . GLY A 1 240 ? 11.743 -8.271 -31.384 1.00 98.56 240 GLY A N 1
ATOM 1767 C CA . GLY A 1 240 ? 11.621 -9.634 -30.857 1.00 98.56 240 GLY A CA 1
ATOM 1768 C C . GLY A 1 240 ? 12.418 -9.902 -29.573 1.00 98.56 240 GLY A C 1
ATOM 1769 O O . GLY A 1 240 ? 12.235 -10.948 -28.953 1.00 98.56 240 GLY A O 1
ATOM 1770 N N . GLU A 1 241 ? 13.280 -8.978 -29.138 1.00 98.25 241 GLU A N 1
ATOM 1771 C CA . GLU A 1 241 ? 13.988 -9.089 -27.861 1.00 98.25 241 GLU A CA 1
ATOM 1772 C C . GLU A 1 241 ? 13.001 -9.064 -26.688 1.00 98.25 241 GLU A C 1
ATOM 1774 O O . GLU A 1 241 ? 12.119 -8.205 -26.625 1.00 98.25 241 GLU A O 1
ATOM 1779 N N . ARG A 1 242 ? 13.171 -9.988 -25.734 1.00 97.75 242 ARG A N 1
ATOM 1780 C CA . ARG A 1 242 ? 12.391 -10.003 -24.492 1.00 97.75 242 ARG A CA 1
ATOM 1781 C C . ARG A 1 242 ? 13.115 -9.225 -23.405 1.00 97.75 242 ARG A C 1
ATOM 1783 O O . ARG A 1 242 ? 14.294 -9.457 -23.151 1.00 97.75 242 ARG A O 1
ATOM 1790 N N . VAL A 1 243 ? 12.387 -8.349 -22.728 1.00 97.50 243 VAL A N 1
ATOM 1791 C CA .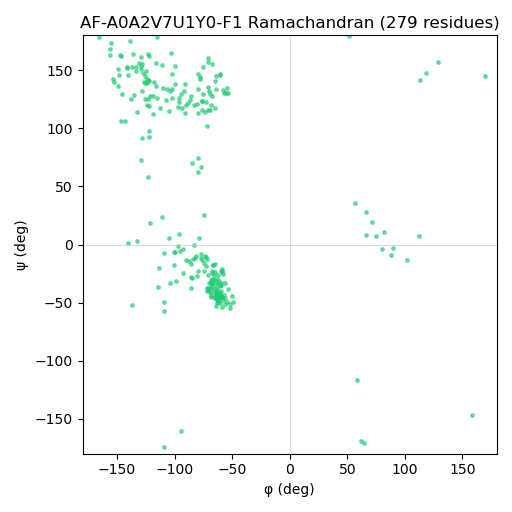 VAL A 1 243 ? 12.907 -7.481 -21.670 1.00 97.50 243 VAL A CA 1
ATOM 1792 C C . VAL A 1 243 ? 12.061 -7.612 -20.411 1.00 97.50 243 VAL A C 1
ATOM 1794 O O . VAL A 1 243 ? 10.852 -7.829 -20.481 1.00 97.50 243 VAL A O 1
ATOM 1797 N N . ARG A 1 244 ? 12.698 -7.477 -19.245 1.00 97.19 244 ARG A N 1
ATOM 1798 C CA . ARG A 1 244 ? 12.009 -7.371 -17.954 1.00 97.19 244 ARG A CA 1
ATOM 1799 C C . ARG A 1 244 ? 11.933 -5.906 -17.543 1.00 97.19 244 ARG A C 1
ATOM 1801 O O . ARG A 1 244 ? 12.910 -5.174 -17.684 1.00 97.19 244 ARG A O 1
ATOM 1808 N N . ILE A 1 245 ? 10.781 -5.499 -17.027 1.00 98.50 245 ILE A N 1
ATOM 1809 C CA . ILE A 1 245 ? 10.507 -4.134 -16.582 1.00 98.50 245 ILE A CA 1
ATOM 1810 C C . ILE A 1 245 ? 10.064 -4.199 -15.121 1.00 98.50 245 ILE A C 1
ATOM 1812 O O . ILE A 1 245 ? 9.062 -4.838 -14.809 1.00 98.50 245 ILE A O 1
ATOM 1816 N N . ILE A 1 246 ? 10.792 -3.540 -14.225 1.00 98.44 246 ILE A N 1
ATOM 1817 C CA . ILE A 1 246 ? 10.324 -3.254 -12.867 1.00 98.44 246 ILE A CA 1
ATOM 1818 C C . ILE A 1 246 ? 9.328 -2.093 -12.987 1.00 98.44 246 ILE A C 1
ATOM 1820 O O . ILE A 1 246 ? 9.733 -1.002 -13.407 1.00 98.44 246 ILE A O 1
ATOM 1824 N N . PRO A 1 247 ? 8.038 -2.283 -12.661 1.00 98.19 247 PRO A N 1
ATOM 1825 C CA . PRO A 1 247 ? 7.078 -1.191 -12.717 1.00 98.19 247 PRO A CA 1
ATOM 1826 C C . PRO A 1 247 ? 7.331 -0.187 -11.592 1.00 98.19 247 PRO A C 1
ATOM 1828 O O . PRO A 1 247 ? 7.932 -0.517 -10.571 1.00 98.19 247 PRO A O 1
ATOM 1831 N N . ASN A 1 248 ? 6.812 1.030 -11.736 1.00 97.69 248 ASN A N 1
ATOM 1832 C CA . ASN A 1 248 ? 6.913 2.038 -10.678 1.00 97.69 248 ASN A CA 1
ATOM 1833 C C . ASN A 1 248 ? 6.121 1.670 -9.419 1.00 97.69 248 ASN A C 1
ATOM 1835 O O . ASN A 1 248 ? 6.532 2.044 -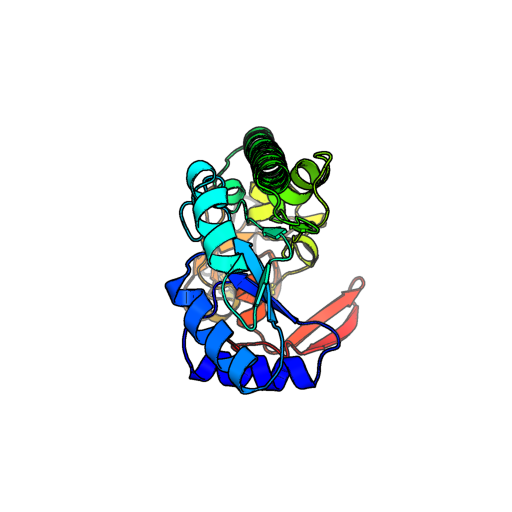8.324 1.00 97.69 248 ASN A O 1
ATOM 1839 N N . HIS A 1 249 ? 4.993 0.968 -9.572 1.00 97.62 249 HIS A N 1
ATOM 1840 C CA . HIS A 1 249 ? 4.101 0.615 -8.471 1.00 97.62 249 HIS A CA 1
ATOM 1841 C C . HIS A 1 249 ? 3.513 -0.792 -8.663 1.00 97.62 249 HIS A C 1
ATOM 1843 O O . HIS A 1 249 ? 2.614 -1.014 -9.476 1.00 97.62 249 HIS A O 1
ATOM 1849 N N . ALA A 1 250 ? 3.996 -1.767 -7.890 1.00 97.81 250 ALA A N 1
ATOM 1850 C CA . ALA A 1 250 ? 3.632 -3.176 -8.084 1.00 97.81 250 ALA A CA 1
ATOM 1851 C C . ALA A 1 250 ? 2.159 -3.490 -7.760 1.00 97.81 250 ALA A C 1
ATOM 1853 O O . ALA A 1 250 ? 1.569 -4.405 -8.347 1.00 97.81 250 ALA A O 1
ATOM 1854 N N . CYS A 1 251 ? 1.543 -2.744 -6.835 1.00 96.88 251 CYS A N 1
ATOM 1855 C CA . CYS A 1 251 ? 0.186 -3.034 -6.363 1.00 96.88 251 CYS A CA 1
ATOM 1856 C C . CYS A 1 251 ? -0.857 -2.839 -7.473 1.00 96.88 251 CYS A C 1
ATOM 1858 O O . CYS A 1 251 ? -1.730 -3.686 -7.660 1.00 96.88 251 CYS A O 1
ATOM 1860 N N . VAL A 1 252 ? -0.758 -1.736 -8.222 1.00 96.12 252 VAL A N 1
ATOM 1861 C CA . VAL A 1 252 ? -1.681 -1.437 -9.327 1.00 96.12 252 VAL A CA 1
ATOM 1862 C C . VAL A 1 252 ? -1.454 -2.371 -10.508 1.00 96.12 252 VAL A C 1
ATOM 1864 O O . VAL A 1 252 ? -2.428 -2.863 -11.068 1.00 96.12 252 VAL A O 1
ATOM 1867 N N . VAL A 1 253 ? -0.198 -2.715 -10.811 1.00 97.50 253 VAL A N 1
ATOM 1868 C CA . VAL A 1 253 ? 0.136 -3.694 -11.857 1.00 97.50 253 VAL A CA 1
ATOM 1869 C C . VAL A 1 253 ? -0.469 -5.059 -11.548 1.00 97.50 253 VAL A C 1
ATOM 1871 O O . VAL A 1 253 ? -1.102 -5.654 -12.416 1.00 97.50 253 VAL A O 1
ATOM 1874 N N . SER A 1 254 ? -0.383 -5.527 -10.300 1.00 96.25 254 SER A N 1
ATOM 1875 C CA . SER A 1 254 ? -1.017 -6.791 -9.897 1.00 96.25 254 SER A CA 1
ATOM 1876 C C . SER A 1 254 ? -2.536 -6.782 -10.125 1.00 96.25 254 SER A C 1
ATOM 1878 O O . SER A 1 254 ? -3.109 -7.803 -10.485 1.00 96.25 254 SER A O 1
ATOM 1880 N N . ASN A 1 255 ? -3.204 -5.632 -9.973 1.00 96.75 255 ASN A N 1
ATOM 1881 C CA . ASN A 1 255 ? -4.644 -5.499 -10.216 1.00 96.75 255 ASN A CA 1
ATOM 1882 C C . ASN A 1 255 ? -5.025 -5.434 -11.714 1.00 96.75 255 ASN A C 1
ATOM 1884 O O . ASN A 1 255 ? -6.205 -5.544 -12.049 1.00 96.75 255 ASN A O 1
ATOM 1888 N N . LEU A 1 256 ? -4.056 -5.269 -12.618 1.00 97.12 256 LEU A N 1
ATOM 1889 C CA . LEU A 1 256 ? -4.280 -5.306 -14.069 1.00 97.12 256 LEU A CA 1
ATOM 1890 C C . LEU A 1 256 ? -4.199 -6.725 -14.648 1.00 97.12 256 LEU A C 1
ATOM 1892 O O . LEU A 1 256 ? -4.662 -6.950 -15.761 1.00 97.12 256 LEU A O 1
ATOM 1896 N N . HIS A 1 257 ? -3.677 -7.691 -13.888 1.00 97.50 257 HIS A N 1
ATOM 1897 C CA . HIS A 1 257 ? -3.413 -9.045 -14.371 1.00 97.50 257 HIS A CA 1
ATOM 1898 C C . HIS A 1 257 ? -4.272 -10.076 -13.641 1.00 97.50 257 HIS A C 1
ATOM 1900 O O . HIS A 1 257 ? -4.405 -10.039 -12.420 1.00 97.50 257 HIS A O 1
ATOM 1906 N N . ASP A 1 258 ? -4.841 -11.033 -14.377 1.00 97.88 258 ASP A N 1
ATOM 1907 C CA . ASP A 1 258 ? -5.587 -12.151 -13.781 1.00 97.88 258 ASP A CA 1
ATOM 1908 C C . ASP A 1 258 ? -4.671 -13.146 -13.051 1.00 97.88 258 ASP A C 1
ATOM 1910 O O . ASP A 1 258 ? -5.113 -13.847 -12.136 1.00 97.88 258 ASP A O 1
ATOM 1914 N N . ARG A 1 259 ? -3.399 -13.218 -13.461 1.00 97.69 259 ARG A N 1
ATOM 1915 C CA . ARG A 1 259 ? -2.412 -14.204 -13.016 1.00 97.69 259 ARG A CA 1
ATOM 1916 C C . ARG A 1 259 ? -1.034 -13.572 -12.824 1.00 97.69 259 ARG A C 1
ATOM 1918 O O . ARG A 1 259 ? -0.647 -12.681 -13.574 1.00 97.69 259 ARG A O 1
ATOM 1925 N N . VAL A 1 260 ? -0.292 -14.067 -11.835 1.00 97.56 260 VAL A N 1
ATOM 1926 C CA . VAL A 1 260 ? 1.126 -13.761 -11.598 1.00 97.56 260 VAL A CA 1
ATOM 1927 C C . VAL A 1 260 ? 1.925 -15.045 -11.791 1.00 97.56 260 VAL A C 1
ATOM 1929 O O . VAL A 1 260 ? 1.614 -16.069 -11.182 1.00 97.56 260 VAL A O 1
ATOM 1932 N N . ILE A 1 261 ? 2.947 -14.999 -12.643 1.00 97.81 261 ILE A N 1
ATOM 1933 C CA . ILE A 1 261 ? 3.778 -16.162 -12.967 1.00 97.81 261 ILE A CA 1
ATOM 1934 C C . ILE A 1 261 ? 4.962 -16.224 -11.999 1.00 97.81 261 ILE A C 1
ATOM 1936 O O . ILE A 1 261 ? 5.764 -15.294 -11.937 1.00 97.81 261 ILE A O 1
ATOM 1940 N N . GLY A 1 262 ? 5.073 -17.319 -11.245 1.00 97.44 262 GLY A N 1
ATOM 1941 C CA . GLY A 1 262 ? 6.195 -17.579 -10.347 1.00 97.44 262 GLY A CA 1
ATOM 1942 C C . GLY A 1 262 ? 7.344 -18.251 -11.091 1.00 97.44 262 GLY A C 1
ATOM 1943 O O . GLY A 1 262 ? 7.163 -19.304 -11.705 1.00 97.44 262 GLY A O 1
ATOM 1944 N N . VAL A 1 263 ? 8.527 -17.643 -11.033 1.00 96.12 263 VAL A N 1
ATOM 1945 C CA . VAL A 1 263 ? 9.718 -18.065 -11.782 1.00 96.12 263 VAL A CA 1
ATOM 1946 C C . VAL A 1 263 ? 10.877 -18.316 -10.818 1.00 96.12 263 VAL A C 1
ATOM 1948 O O . VAL A 1 263 ? 11.099 -17.522 -9.904 1.00 96.12 263 VAL A O 1
ATOM 1951 N N . ARG A 1 264 ? 11.648 -19.386 -11.047 1.00 94.81 264 ARG A N 1
ATOM 1952 C CA . ARG A 1 264 ? 12.942 -19.636 -10.393 1.00 94.81 264 ARG A CA 1
ATOM 1953 C C . ARG A 1 264 ? 14.028 -19.779 -11.450 1.00 94.81 264 ARG A C 1
ATOM 1955 O O . ARG A 1 264 ? 13.964 -20.664 -12.303 1.00 94.81 264 ARG A O 1
ATOM 1962 N N . GLY A 1 265 ? 15.028 -18.900 -11.396 1.00 89.19 265 GLY A N 1
ATOM 1963 C CA . GLY A 1 265 ? 16.011 -18.779 -12.473 1.00 89.19 265 GLY A CA 1
ATOM 1964 C C . GLY A 1 265 ? 15.307 -18.453 -13.792 1.00 89.19 265 GLY A C 1
ATOM 1965 O O . GLY A 1 265 ? 14.632 -17.430 -13.893 1.00 89.19 265 GLY A O 1
ATOM 1966 N N . ASP A 1 266 ? 15.410 -19.360 -14.761 1.00 88.00 266 ASP A N 1
ATOM 1967 C CA . ASP A 1 266 ? 14.774 -19.229 -16.079 1.00 88.00 266 ASP A CA 1
ATOM 1968 C C . ASP A 1 266 ? 13.540 -20.131 -16.263 1.00 88.00 266 ASP A C 1
ATOM 1970 O O . ASP A 1 266 ? 12.975 -20.196 -17.354 1.00 88.00 266 ASP A O 1
ATOM 1974 N N . SER A 1 267 ? 13.102 -20.831 -15.210 1.00 95.31 267 SER A N 1
ATOM 1975 C CA . SER A 1 267 ? 11.985 -21.784 -15.268 1.00 95.31 267 SER A CA 1
ATOM 1976 C C . SER A 1 267 ? 10.729 -21.245 -14.591 1.00 95.31 267 SER A C 1
ATOM 1978 O O . SER A 1 267 ? 10.778 -20.739 -13.470 1.00 95.31 267 SER A O 1
ATOM 1980 N N . VAL A 1 268 ? 9.585 -21.393 -15.260 1.00 97.50 268 VAL A N 1
ATOM 1981 C CA . VAL A 1 268 ? 8.269 -21.171 -14.649 1.00 97.50 268 VAL A CA 1
ATOM 1982 C C . VAL A 1 268 ? 7.976 -22.333 -13.704 1.00 97.50 268 VAL A C 1
ATOM 1984 O O . VAL A 1 268 ? 7.962 -23.483 -14.133 1.00 97.50 268 VAL A O 1
ATOM 1987 N N . GLU A 1 269 ? 7.734 -22.035 -12.429 1.00 97.69 269 GLU A N 1
ATOM 1988 C CA . GLU A 1 269 ? 7.432 -23.049 -11.409 1.00 97.69 269 GLU A CA 1
ATOM 1989 C C . GLU A 1 269 ? 5.952 -23.087 -11.043 1.00 97.69 269 GLU A C 1
ATOM 1991 O O . GLU A 1 269 ? 5.424 -24.135 -10.677 1.00 97.69 269 GLU A O 1
ATOM 1996 N N . THR A 1 270 ? 5.283 -21.936 -11.084 1.00 97.56 270 THR A N 1
ATOM 1997 C CA . THR A 1 270 ? 3.899 -21.831 -10.632 1.00 97.56 270 THR A CA 1
ATOM 1998 C C . THR A 1 270 ? 3.185 -20.655 -11.274 1.00 97.56 270 THR A C 1
ATOM 2000 O O . THR A 1 270 ? 3.787 -19.762 -11.871 1.00 97.56 270 THR A O 1
ATOM 2003 N N . GLU A 1 271 ? 1.876 -20.644 -11.102 1.00 97.38 271 GLU A N 1
ATOM 2004 C CA . GLU A 1 271 ? 0.996 -19.583 -11.535 1.00 97.38 271 GLU A CA 1
ATOM 2005 C C . GLU A 1 271 ? -0.030 -19.300 -10.440 1.00 97.38 271 GLU A C 1
ATOM 2007 O O . GLU A 1 271 ? -0.743 -20.189 -9.973 1.00 97.38 271 GLU A O 1
ATOM 2012 N N . LEU A 1 272 ? -0.096 -18.039 -10.024 1.00 96.75 272 LEU A N 1
ATOM 2013 C CA . LEU A 1 272 ? -0.963 -17.579 -8.950 1.00 96.75 272 LEU A CA 1
ATOM 2014 C C . LEU A 1 272 ? -2.116 -16.774 -9.536 1.00 96.75 272 LEU A C 1
ATOM 2016 O O . LEU A 1 272 ? -1.899 -15.775 -10.218 1.00 96.75 272 LEU A O 1
ATOM 2020 N N . VAL A 1 273 ? -3.351 -17.175 -9.239 1.00 98.12 273 VAL A N 1
ATOM 2021 C CA . VAL A 1 273 ? -4.542 -16.406 -9.620 1.00 98.12 273 VAL A CA 1
ATOM 2022 C C . VAL A 1 273 ? -4.690 -15.193 -8.703 1.00 98.12 273 VAL A C 1
ATOM 2024 O O . VAL A 1 273 ? -4.720 -15.328 -7.478 1.00 98.12 273 VAL A O 1
ATOM 2027 N N . VAL A 1 274 ? -4.875 -14.008 -9.286 1.00 97.00 274 VAL A N 1
ATOM 2028 C CA . VAL A 1 274 ? -5.180 -12.773 -8.551 1.00 97.00 274 VAL A CA 1
ATOM 2029 C C . VAL A 1 274 ? -6.670 -12.758 -8.197 1.00 97.00 274 VAL A C 1
ATOM 2031 O O . VAL A 1 274 ? -7.483 -12.047 -8.783 1.00 97.00 274 VAL A O 1
ATOM 2034 N N . ALA A 1 275 ? -7.055 -13.575 -7.215 1.00 97.00 275 ALA A N 1
ATOM 2035 C CA . ALA A 1 275 ? -8.461 -13.832 -6.876 1.00 97.00 275 ALA A CA 1
ATOM 2036 C C . ALA A 1 275 ? -9.268 -12.570 -6.497 1.00 97.00 275 ALA A C 1
ATOM 2038 O O . ALA A 1 275 ? -10.491 -12.534 -6.651 1.00 97.00 275 ALA A O 1
ATOM 2039 N N . ALA A 1 276 ? -8.588 -11.528 -6.009 1.00 95.75 276 ALA A N 1
ATOM 2040 C CA . ALA A 1 276 ? -9.191 -10.259 -5.609 1.00 95.75 276 ALA A CA 1
ATOM 2041 C C . ALA A 1 276 ? -9.141 -9.167 -6.697 1.00 95.75 276 ALA A C 1
ATOM 2043 O O . ALA A 1 276 ? -9.493 -8.020 -6.413 1.00 95.75 276 ALA A O 1
ATOM 2044 N N . ARG A 1 277 ? -8.736 -9.488 -7.935 1.00 96.31 277 ARG A N 1
ATOM 2045 C CA . ARG A 1 277 ? -8.654 -8.503 -9.023 1.00 96.31 277 ARG A CA 1
ATOM 2046 C C . ARG A 1 277 ? -9.990 -7.790 -9.235 1.00 96.31 277 ARG A C 1
ATOM 2048 O O . ARG A 1 277 ? -11.041 -8.428 -9.325 1.00 96.31 277 ARG A O 1
ATOM 2055 N N . GLY A 1 278 ? -9.955 -6.458 -9.294 1.00 93.44 278 GLY A N 1
ATOM 2056 C CA . GLY A 1 278 ? -11.142 -5.625 -9.510 1.00 93.44 278 GLY A CA 1
ATOM 2057 C C . GLY A 1 278 ? -12.172 -5.668 -8.372 1.00 93.44 278 GLY A C 1
ATOM 2058 O O . GLY A 1 278 ? -13.267 -5.126 -8.518 1.00 93.44 278 GLY A O 1
ATOM 2059 N N . ARG A 1 279 ? -11.858 -6.293 -7.228 1.00 91.56 279 ARG A N 1
ATOM 2060 C CA . ARG A 1 279 ? -12.740 -6.339 -6.053 1.00 91.56 279 ARG A CA 1
ATOM 2061 C C . ARG A 1 279 ? -12.541 -5.089 -5.200 1.00 91.56 279 ARG A C 1
ATOM 2063 O O . ARG A 1 279 ? -11.983 -5.140 -4.109 1.00 91.56 279 ARG A O 1
ATOM 2070 N N . VAL A 1 280 ? -12.999 -3.959 -5.728 1.00 84.00 280 VAL A N 1
ATOM 2071 C CA . VAL A 1 280 ? -13.029 -2.682 -5.006 1.00 84.00 280 VAL A CA 1
ATOM 2072 C C . VAL A 1 280 ? -14.210 -2.648 -4.026 1.00 84.00 280 VAL A C 1
ATOM 2074 O O . VAL A 1 280 ? -15.271 -3.217 -4.299 1.00 84.00 280 VAL A O 1
ATOM 2077 N N . LEU A 1 281 ? -13.994 -2.053 -2.847 1.00 66.25 281 LEU A N 1
ATOM 2078 C CA . LEU A 1 281 ? -14.952 -2.016 -1.732 1.00 66.25 281 LEU A CA 1
ATOM 2079 C C . LEU A 1 281 ? -15.830 -0.771 -1.721 1.00 66.25 281 LEU A C 1
ATOM 2081 O O . LEU A 1 281 ? -15.323 0.354 -1.886 1.00 66.25 281 LEU A O 1
#

Radius of gyration: 22.39 Å; Cα contacts (8 Å, |Δi|>4): 633; chains: 1; bounding box: 56×39×66 Å

Foldseek 3Di:
DQAADLVSLVVVVVVCVVDPADEEEHAALNSVLSNLVSQVVVVAAHEYAFEEDLPPPPDGDDLVCLLVRLVSNCPRHRYDYQAHEYELPCLLQDQELVRLLVSLQSQQVSLQVSRVVNVVSVHHHNAREYEELSNQPNSCVRPPHDYYDYDCQVAPFQSCCSHVVDHPVSHNDWDKWFFADDPDFQKTKTQAACLQQNPDAATPDRAAFWDFPPAPWGFRDGDNRITMIGADPPDDDDGGDITITGGRGVVVNLLSDQWDFDDDDHDTDDIDGPVCRPVDD

Secondary structure (DSSP, 8-state):
-B--SHHHHHHHHHHHTS-S--EEEE--HHHHHHHHHHHHHTT--EEEEEEBPSS--SSSB-GGGHHHHHHHHHTSTTEEEEEEE---GGGGG-SSHHHHHHHHHHHHHHHHHHHHHHHHTT----EEEE--TTTHHHHTTSTT--EE---GGGT--HHHHHTTSS-TTT----EEEEEEEEEETTEEEES--HHHH-SPPPSSS---SEE-TT-S-EEEEE-SS-EEEE--TT----TT-EEEEEES-HHHHHHH-SEEEEEETTEEEEEEE-TTTT---

Mean predicted aligned error: 3.48 Å

Solvent-accessible surface area (backbone atoms only — not comparable to full-atom values): 14803 Å² total; per-residue (Å²): 101,71,67,62,53,67,71,55,35,53,52,50,51,62,50,44,76,78,38,99,72,59,73,44,29,32,59,46,61,74,44,42,47,50,42,16,52,54,26,38,75,70,75,39,71,40,38,30,28,41,28,38,33,79,76,49,85,79,71,42,29,50,63,92,47,40,61,64,53,52,50,60,45,55,71,34,64,22,41,40,59,41,24,38,31,44,55,53,63,51,36,55,63,26,82,37,54,68,47,19,50,53,47,10,47,48,40,24,54,53,53,37,51,44,46,54,50,30,42,74,72,72,41,70,62,80,39,34,31,38,25,24,52,78,19,26,75,54,20,54,67,32,85,72,48,68,43,66,56,52,65,58,69,80,26,33,22,41,18,42,34,61,31,62,76,46,51,79,86,63,37,70,44,62,48,81,33,38,26,74,38,61,89,48,84,55,32,35,30,28,64,44,6,31,67,53,42,41,84,55,57,22,31,52,54,80,62,40,43,26,42,28,83,98,52,86,31,32,28,60,45,68,44,61,58,37,17,34,30,42,39,40,90,95,53,84,83,52,67,72,40,76,47,55,29,28,26,19,46,47,72,62,28,54,52,61,32,69,60,48,79,40,66,57,94,95,41,80,76,46,74,44,72,40,85,64,49,83,69,78,132